Protein AF-A0AAN5D5L5-F1 (afdb_monomer_lite)

Sequence (186 aa):
SSDFFSTLIYGDFGEKKSGNFVIKEVDAKDLTWLINALVERKWNFTSAEQALSVFTISDRFCMNNVNKHILSYLKTANHNLPLNTLKRFASLAGRCRDKGEFMSWIFEICQSTSGLTAIAQSCGPSFTPHLSLFLQFLAKKQEEENAKNEEKMEKLKRESEAKDLRWSVEKNKLVGDKKILSDQYD

Organism: NCBI:txid1317129

Structure (mmCIF, N/CA/C/O backbone):
data_AF-A0AAN5D5L5-F1
#
_entry.id   AF-A0AAN5D5L5-F1
#
loop_
_atom_site.group_PDB
_atom_site.id
_atom_site.type_symbol
_atom_site.label_atom_id
_atom_site.label_alt_id
_atom_site.label_comp_id
_atom_site.label_asym_id
_atom_site.label_entity_id
_atom_site.label_seq_id
_atom_site.pdbx_PDB_ins_code
_atom_site.Cartn_x
_atom_site.Cartn_y
_atom_site.Cartn_z
_atom_site.occupancy
_atom_site.B_iso_or_equiv
_atom_site.auth_seq_id
_atom_site.auth_comp_id
_atom_site.auth_asym_id
_atom_site.auth_atom_id
_atom_site.pdbx_PDB_model_num
ATOM 1 N N . SER A 1 1 ? -18.870 4.316 13.536 1.00 82.88 1 SER A N 1
ATOM 2 C CA . SER A 1 1 ? -17.728 4.270 12.593 1.00 82.88 1 SER A CA 1
ATOM 3 C C . SER A 1 1 ? -16.812 3.061 12.772 1.00 82.88 1 SER A C 1
ATOM 5 O O . SER A 1 1 ? -15.895 2.910 11.975 1.00 82.88 1 SER A O 1
ATOM 7 N N . SER A 1 2 ? -17.024 2.226 13.796 1.00 91.38 2 SER A N 1
ATOM 8 C CA . SER A 1 2 ? -16.191 1.067 14.124 1.00 91.38 2 SER A CA 1
ATOM 9 C C . SER A 1 2 ? -17.064 0.028 14.819 1.00 91.38 2 SER A C 1
ATOM 11 O O . SER A 1 2 ? -17.637 0.336 15.865 1.00 91.38 2 SER A O 1
ATOM 13 N N . ASP A 1 3 ? -17.142 -1.180 14.266 1.00 90.00 3 ASP A N 1
ATOM 14 C CA . ASP A 1 3 ? -17.890 -2.278 14.891 1.00 90.00 3 ASP A CA 1
ATOM 15 C C . ASP A 1 3 ? -17.230 -2.721 16.206 1.00 90.00 3 ASP A C 1
ATOM 17 O O . ASP A 1 3 ? -17.915 -3.113 17.151 1.00 90.00 3 ASP A O 1
ATOM 21 N N . PHE A 1 4 ? -15.902 -2.576 16.299 1.00 91.56 4 PHE A N 1
ATOM 22 C CA . PHE A 1 4 ? -15.137 -2.815 17.521 1.00 91.56 4 PHE A CA 1
ATOM 23 C C . PHE A 1 4 ? -15.609 -1.904 18.660 1.00 91.56 4 PHE A C 1
ATOM 25 O O . PHE A 1 4 ? -16.004 -2.401 19.712 1.00 91.56 4 PHE A O 1
ATOM 32 N N . PHE A 1 5 ? -15.634 -0.582 18.451 1.00 91.25 5 PHE A N 1
ATOM 33 C CA . PHE A 1 5 ? -16.061 0.351 19.499 1.00 91.25 5 PHE A CA 1
ATOM 34 C C . PHE A 1 5 ? -17.555 0.238 19.809 1.00 91.25 5 PHE A C 1
ATOM 36 O O . PHE A 1 5 ? -17.937 0.351 20.970 1.00 91.25 5 PHE A O 1
ATOM 43 N N . SER A 1 6 ? -18.399 -0.043 18.810 1.00 91.75 6 SER A N 1
ATOM 44 C CA . SER A 1 6 ? -19.813 -0.345 19.054 1.00 91.75 6 SER A CA 1
ATOM 45 C C . SER A 1 6 ? -19.970 -1.556 19.974 1.00 91.75 6 SER A C 1
ATOM 47 O O . SER A 1 6 ? -20.713 -1.491 20.951 1.00 91.75 6 SER A O 1
ATOM 49 N N . THR A 1 7 ? -19.225 -2.630 19.712 1.00 92.00 7 THR A N 1
ATOM 50 C CA . THR A 1 7 ? -19.228 -3.821 20.568 1.00 92.00 7 THR A CA 1
ATOM 51 C C . THR A 1 7 ? -18.709 -3.483 21.961 1.00 92.00 7 THR A C 1
ATOM 53 O O . THR A 1 7 ? -19.382 -3.783 22.937 1.00 92.00 7 THR A O 1
ATOM 56 N N . LEU A 1 8 ? -17.574 -2.789 22.068 1.00 89.75 8 LEU A N 1
ATOM 57 C CA . LEU A 1 8 ? -16.955 -2.426 23.345 1.00 89.75 8 LEU A CA 1
ATOM 58 C C . LEU A 1 8 ? -17.872 -1.575 24.244 1.00 89.75 8 LEU A C 1
ATOM 60 O O . LEU A 1 8 ? -17.933 -1.802 25.449 1.00 89.75 8 LEU A O 1
ATOM 64 N N . ILE A 1 9 ? -18.589 -0.606 23.666 1.00 89.50 9 ILE A N 1
ATOM 65 C CA . ILE A 1 9 ? -19.444 0.333 24.410 1.00 89.50 9 ILE A CA 1
ATOM 66 C C . ILE A 1 9 ? -20.791 -0.300 24.776 1.00 89.50 9 ILE A C 1
ATOM 68 O O . ILE A 1 9 ? -21.283 -0.133 25.896 1.00 89.50 9 ILE A O 1
ATOM 72 N N . TYR A 1 10 ? -21.421 -0.997 23.828 1.00 90.06 10 TYR A N 1
ATOM 73 C CA . TYR A 1 10 ? -22.779 -1.510 24.016 1.00 90.06 10 TYR A CA 1
ATOM 74 C C . TYR A 1 10 ? -22.817 -2.937 24.562 1.00 90.06 10 TYR A C 1
ATOM 76 O O . TYR A 1 10 ? -23.807 -3.299 25.201 1.00 90.06 10 TYR A O 1
ATOM 84 N N . GLY A 1 11 ? -21.745 -3.706 24.380 1.00 89.38 11 GLY A N 1
ATOM 85 C CA . GLY A 1 11 ? -21.588 -5.053 24.916 1.00 89.38 11 GLY A CA 1
ATOM 86 C C . GLY A 1 11 ? -21.558 -5.097 26.443 1.00 89.38 11 GLY A C 1
ATOM 87 O O . GLY A 1 11 ? -21.501 -4.071 27.123 1.00 89.38 11 GLY A O 1
ATOM 88 N N . ASP A 1 12 ? -21.631 -6.306 26.989 1.00 89.38 12 ASP A N 1
ATOM 89 C CA . ASP A 1 12 ? -21.655 -6.544 28.434 1.00 89.38 12 ASP A CA 1
ATOM 90 C C . ASP A 1 12 ? -20.241 -6.812 28.971 1.00 89.38 12 ASP A C 1
ATOM 92 O O . ASP A 1 12 ? -19.884 -7.923 29.359 1.00 89.38 12 ASP A O 1
ATOM 96 N N . PHE A 1 13 ? -19.398 -5.780 28.906 1.00 87.50 13 PHE A N 1
ATOM 97 C CA . PHE A 1 13 ? -18.007 -5.829 29.359 1.00 87.50 13 PHE A CA 1
ATOM 98 C C . PHE A 1 13 ? -17.845 -5.174 30.735 1.00 87.50 13 PHE A C 1
ATOM 100 O O . PHE A 1 13 ? -18.544 -4.215 31.072 1.00 87.50 13 PHE A O 1
ATOM 107 N N . GLY A 1 14 ? -16.889 -5.656 31.536 1.00 84.12 14 GLY A N 1
ATOM 108 C CA . GLY A 1 14 ? -16.622 -5.111 32.873 1.00 84.12 14 GLY A CA 1
ATOM 109 C C . GLY A 1 14 ? -16.208 -3.636 32.842 1.00 84.12 14 GLY A C 1
ATOM 110 O O . GLY A 1 14 ? -16.601 -2.858 33.713 1.00 84.12 14 GLY A O 1
ATOM 111 N N . GLU A 1 15 ? -15.499 -3.235 31.788 1.00 83.12 15 GLU A N 1
ATOM 112 C CA . GLU A 1 15 ? -15.047 -1.872 31.497 1.00 83.12 15 GLU A CA 1
ATOM 113 C C . GLU A 1 15 ? -16.212 -0.889 31.328 1.00 83.12 15 GLU A C 1
ATOM 115 O O . GLU A 1 15 ? -16.087 0.292 31.649 1.00 83.12 15 GLU A O 1
ATOM 120 N N . LYS A 1 16 ? -17.391 -1.369 30.917 1.00 84.00 16 LYS A N 1
ATOM 121 C CA . LYS A 1 16 ? -18.590 -0.531 30.805 1.00 84.00 16 LYS A CA 1
ATOM 122 C C . LYS A 1 16 ? -18.985 0.091 32.144 1.00 84.00 16 LYS A C 1
ATOM 124 O O . LYS A 1 16 ? -19.498 1.205 32.168 1.00 84.00 16 LYS A O 1
ATOM 129 N N . LYS A 1 17 ? -18.721 -0.601 33.260 1.00 83.31 17 LYS A N 1
ATOM 130 C CA . LYS A 1 17 ? -19.053 -0.118 34.610 1.00 83.31 17 LYS A CA 1
ATOM 131 C C . LYS A 1 17 ? -18.181 1.058 35.045 1.00 83.31 17 LYS A C 1
ATOM 133 O O . LYS A 1 17 ? -18.643 1.884 35.823 1.00 83.31 17 LYS A O 1
ATOM 138 N N . SER A 1 18 ? -16.937 1.133 34.567 1.00 86.44 18 SER A N 1
ATOM 139 C CA . SER A 1 18 ? -16.028 2.237 34.895 1.00 86.44 18 SER A CA 1
ATOM 140 C C . SER A 1 18 ? -16.212 3.445 33.973 1.00 86.44 18 SER A C 1
ATOM 142 O O . SER A 1 18 ? -15.770 4.538 34.321 1.00 86.44 18 SER A O 1
ATOM 144 N N . GLY A 1 19 ? -16.805 3.247 32.788 1.00 85.44 19 GLY A N 1
ATOM 145 C CA . GLY A 1 19 ? -16.914 4.265 31.739 1.00 85.44 19 GLY A CA 1
ATOM 146 C C . GLY A 1 19 ? -15.574 4.650 31.098 1.00 85.44 19 GLY A C 1
ATOM 147 O O . GLY A 1 19 ? -15.546 5.509 30.220 1.00 85.44 19 GLY A O 1
ATOM 148 N N . ASN A 1 20 ? -14.471 4.019 31.512 1.00 87.50 20 ASN A N 1
ATOM 149 C CA . ASN A 1 20 ? -13.118 4.327 31.068 1.00 87.50 20 ASN A CA 1
ATOM 150 C C . ASN A 1 20 ? -12.529 3.131 30.318 1.00 87.50 20 ASN A C 1
ATOM 152 O O . ASN A 1 20 ? -12.363 2.051 30.885 1.00 87.50 20 ASN A O 1
ATOM 156 N N . PHE A 1 21 ? -12.153 3.352 29.059 1.00 87.88 21 PHE A N 1
ATOM 157 C CA . PHE A 1 21 ? -11.542 2.339 28.202 1.00 87.88 21 PHE A CA 1
ATOM 158 C C . PHE A 1 21 ? -10.074 2.681 27.952 1.00 87.88 21 PHE A C 1
ATOM 160 O O . PHE A 1 21 ? -9.756 3.750 27.434 1.00 87.88 21 PHE A O 1
ATOM 167 N N . VAL A 1 22 ? -9.173 1.764 28.306 1.00 90.25 22 VAL A N 1
ATOM 168 C CA . VAL A 1 22 ? -7.731 1.935 28.091 1.00 90.25 22 VAL A CA 1
ATOM 169 C C . VAL A 1 22 ? -7.323 1.217 26.813 1.00 90.25 22 VAL A C 1
ATOM 171 O O . VAL A 1 22 ? -7.357 -0.010 26.740 1.00 90.25 22 VAL A O 1
ATOM 174 N N . ILE A 1 23 ? -6.891 1.983 25.814 1.00 90.62 23 ILE A N 1
ATOM 175 C CA . ILE A 1 23 ? -6.338 1.451 24.568 1.00 90.62 23 ILE A CA 1
ATOM 176 C C . ILE A 1 23 ? -4.818 1.355 24.720 1.00 90.62 23 ILE A C 1
ATOM 178 O O . ILE A 1 23 ? -4.152 2.355 24.978 1.00 90.62 23 ILE A O 1
ATOM 182 N N . LYS A 1 24 ? -4.270 0.146 24.572 1.00 90.44 24 LYS A N 1
ATOM 183 C CA . LYS A 1 24 ? -2.826 -0.128 24.652 1.00 90.44 24 LYS A CA 1
ATOM 184 C C . LYS A 1 24 ? -2.245 -0.417 23.268 1.00 90.44 24 LYS A C 1
ATOM 186 O O . LYS A 1 24 ? -2.981 -0.756 22.344 1.00 90.44 24 LYS A O 1
ATOM 191 N N . GLU A 1 25 ? -0.916 -0.334 23.160 1.00 89.69 25 GLU A N 1
ATOM 192 C CA . GLU A 1 25 ? -0.146 -0.717 21.961 1.00 89.69 25 GLU A CA 1
ATOM 193 C C . GLU A 1 25 ? -0.553 0.062 20.700 1.00 89.69 25 GLU A C 1
ATOM 195 O O . GLU A 1 25 ? -0.607 -0.479 19.595 1.00 89.69 25 GLU A O 1
ATOM 200 N N . VAL A 1 26 ? -0.890 1.335 20.876 1.00 90.69 26 VAL A N 1
ATOM 201 C CA . VAL A 1 26 ? -1.131 2.276 19.787 1.00 90.69 26 VAL A CA 1
ATOM 202 C C . VAL A 1 26 ? -0.380 3.554 20.119 1.00 90.69 26 VAL A C 1
ATOM 204 O O . VAL A 1 26 ? -0.358 3.973 21.278 1.00 90.69 26 VAL A O 1
ATOM 207 N N . ASP A 1 27 ? 0.241 4.164 19.114 1.00 92.19 27 ASP A N 1
ATOM 208 C CA . ASP A 1 27 ? 0.848 5.474 19.283 1.00 92.19 27 ASP A CA 1
ATOM 209 C C . ASP A 1 27 ? -0.234 6.521 19.602 1.00 92.19 27 ASP A C 1
ATOM 211 O O . ASP A 1 27 ? -1.228 6.668 18.884 1.00 92.19 27 ASP A O 1
ATOM 215 N N . ALA A 1 28 ? -0.056 7.238 20.713 1.00 93.44 28 ALA A N 1
ATOM 216 C CA . ALA A 1 28 ? -1.060 8.175 21.206 1.00 93.44 28 ALA A CA 1
ATOM 217 C C . ALA A 1 28 ? -1.293 9.342 20.236 1.00 93.44 28 ALA A C 1
ATOM 219 O O . ALA A 1 28 ? -2.421 9.831 20.122 1.00 93.44 28 ALA A O 1
ATOM 220 N N . LYS A 1 29 ? -0.251 9.781 19.519 1.00 95.25 29 LYS A N 1
ATOM 221 C CA . LYS A 1 29 ? -0.343 10.885 18.561 1.00 95.25 29 LYS A CA 1
ATOM 222 C C . LYS A 1 29 ? -1.149 10.457 17.337 1.00 95.25 29 LYS A C 1
ATOM 224 O O . LYS A 1 29 ? -2.052 11.193 16.939 1.00 95.25 29 LYS A O 1
ATOM 229 N N . ASP A 1 30 ? -0.888 9.275 16.788 1.00 94.50 30 ASP A N 1
A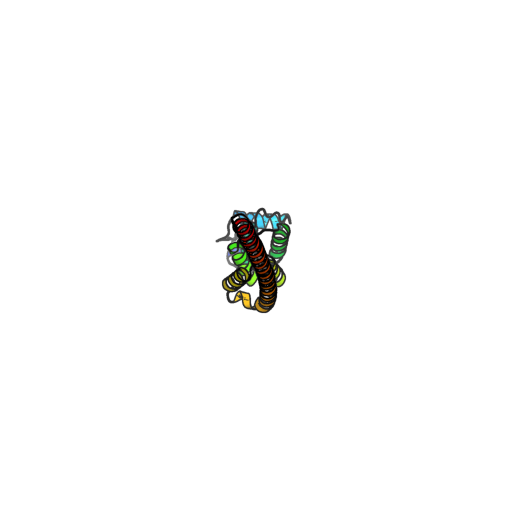TOM 230 C CA . ASP A 1 30 ? -1.623 8.777 15.619 1.00 94.50 30 ASP A CA 1
ATOM 231 C C . ASP A 1 30 ? -3.081 8.426 15.946 1.00 94.50 30 ASP A C 1
ATOM 233 O O . ASP A 1 30 ? -3.980 8.720 15.153 1.00 94.50 30 ASP A O 1
ATOM 237 N N . LEU A 1 31 ? -3.348 7.885 17.141 1.00 94.75 31 LEU A N 1
ATOM 238 C CA . LEU A 1 31 ? -4.719 7.666 17.608 1.00 94.75 31 LEU A CA 1
ATOM 239 C C . LEU A 1 31 ? -5.474 8.987 17.796 1.00 94.75 31 LEU A C 1
ATOM 241 O O . LEU A 1 31 ? -6.608 9.113 17.336 1.00 94.75 31 LEU A O 1
ATOM 245 N N . THR A 1 32 ? -4.844 9.980 18.432 1.00 95.56 32 THR A N 1
ATOM 246 C CA . THR A 1 32 ? -5.437 11.315 18.612 1.00 95.56 32 THR A CA 1
ATOM 247 C C . THR A 1 32 ? -5.732 11.961 17.262 1.00 95.56 32 THR A C 1
ATOM 249 O O . THR A 1 32 ? -6.821 12.496 17.055 1.00 95.56 32 THR A O 1
ATOM 252 N N . TRP A 1 33 ? -4.798 11.860 16.311 1.00 96.75 33 TRP A N 1
ATOM 253 C CA . TRP A 1 33 ? -5.006 12.349 14.952 1.00 96.75 33 TRP A CA 1
ATOM 254 C C . TRP A 1 33 ? -6.202 11.662 14.282 1.00 96.75 33 TRP A C 1
ATOM 256 O O . TRP A 1 33 ? -7.052 12.351 13.723 1.00 96.75 33 TRP A O 1
ATOM 266 N N . LEU A 1 34 ? -6.312 10.331 14.380 1.00 96.12 34 LEU A N 1
ATOM 267 C CA . LEU A 1 34 ? -7.430 9.584 13.797 1.00 96.12 34 LEU A CA 1
ATOM 268 C 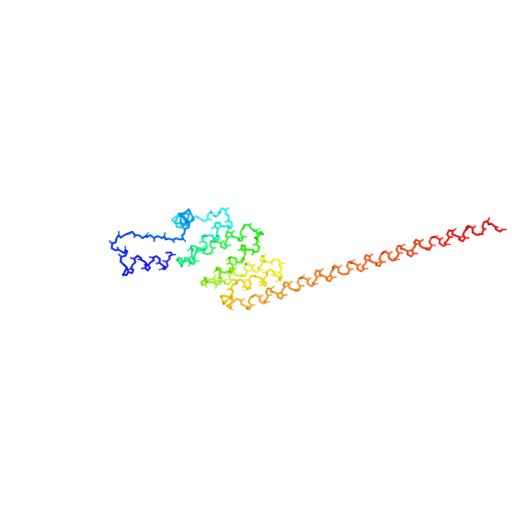C . LEU A 1 34 ? -8.771 10.009 14.407 1.00 96.12 34 LEU A C 1
ATOM 270 O O . LEU A 1 34 ? -9.741 10.207 13.677 1.00 96.12 34 LEU A O 1
ATOM 274 N N . ILE A 1 35 ? -8.833 10.179 15.730 1.00 94.75 35 ILE A N 1
ATOM 275 C CA . ILE A 1 35 ? -10.043 10.644 16.422 1.00 94.75 35 ILE A CA 1
ATOM 276 C C . ILE A 1 35 ? -10.439 12.038 15.925 1.00 94.75 35 ILE A C 1
ATOM 278 O O . ILE A 1 35 ? -11.590 12.238 15.535 1.00 94.75 35 ILE A O 1
ATOM 282 N N . ASN A 1 36 ? -9.492 12.976 15.858 1.00 96.06 36 ASN A N 1
ATOM 283 C CA . ASN A 1 36 ? -9.759 14.327 15.361 1.00 96.06 36 ASN A CA 1
ATOM 284 C C . ASN A 1 36 ? -10.218 14.306 13.896 1.00 96.06 36 ASN A C 1
ATOM 286 O O . ASN A 1 36 ? -11.212 14.944 13.556 1.00 96.06 36 ASN A O 1
ATOM 290 N N . ALA A 1 37 ? -9.575 13.502 13.044 1.00 95.94 37 ALA A N 1
ATOM 291 C CA . ALA A 1 37 ? -9.960 13.342 11.642 1.00 95.94 37 ALA A CA 1
ATOM 292 C C . ALA A 1 37 ? -11.398 12.815 11.485 1.00 95.94 37 ALA A C 1
ATOM 294 O O . ALA A 1 37 ? -12.130 13.269 10.603 1.00 95.94 37 ALA A O 1
ATOM 295 N N . LEU A 1 38 ? -11.833 11.899 12.357 1.00 94.50 38 LEU A N 1
ATOM 296 C CA . LEU A 1 38 ? -13.202 11.372 12.368 1.00 94.50 38 LEU A CA 1
ATOM 297 C C . LEU A 1 38 ? -14.233 12.416 12.806 1.00 94.50 38 LEU A C 1
ATOM 299 O O . LEU A 1 38 ? -15.314 12.480 12.216 1.00 94.50 38 LEU A O 1
ATOM 303 N N . VAL A 1 39 ? -13.910 13.213 13.828 1.00 94.31 39 VAL A N 1
ATOM 304 C CA . VAL A 1 39 ? -14.793 14.266 14.355 1.00 94.31 39 VAL A CA 1
ATOM 305 C C . VAL A 1 39 ? -14.926 15.406 13.348 1.00 94.31 39 VAL A C 1
ATOM 307 O O . VAL A 1 39 ? -16.037 15.801 12.997 1.00 94.31 39 VAL A O 1
ATOM 310 N N . GLU A 1 40 ? -13.800 15.898 12.838 1.00 95.69 40 GLU A N 1
ATOM 311 C CA . GLU A 1 40 ? -13.750 17.036 11.916 1.00 95.69 40 GLU A CA 1
ATOM 312 C C . GLU A 1 40 ? -14.093 16.661 10.471 1.00 95.69 40 GLU A C 1
ATOM 314 O O . GLU A 1 40 ? -14.355 17.542 9.651 1.00 95.69 40 GLU A O 1
ATOM 319 N N . ARG A 1 41 ? -14.076 15.361 10.146 1.00 92.56 41 ARG A N 1
ATOM 320 C CA . ARG A 1 41 ? -14.206 14.817 8.784 1.00 92.56 41 ARG A CA 1
ATOM 321 C C . ARG A 1 41 ? -13.142 15.362 7.822 1.00 92.56 41 ARG A C 1
ATOM 323 O O . ARG A 1 41 ? -13.419 15.590 6.644 1.00 92.56 41 ARG A O 1
ATOM 330 N N . LYS A 1 42 ? -11.919 15.560 8.322 1.00 94.19 42 LYS A N 1
ATOM 331 C CA . LYS A 1 42 ? -10.768 16.078 7.564 1.00 94.19 42 LYS A CA 1
ATOM 332 C C . LYS A 1 42 ? -9.617 15.075 7.585 1.00 94.19 42 LYS A C 1
ATOM 334 O O . LYS A 1 42 ? -9.077 14.766 8.640 1.00 94.19 42 LYS A O 1
ATOM 339 N N . TRP A 1 43 ? -9.214 14.606 6.406 1.00 94.56 43 TRP A N 1
ATOM 340 C CA . TRP A 1 43 ? -8.215 13.544 6.227 1.00 94.56 43 TRP A CA 1
ATOM 341 C C . TRP A 1 43 ? -6.888 14.095 5.696 1.00 94.56 43 TRP A C 1
ATOM 343 O O . TRP A 1 43 ? -6.446 13.758 4.601 1.00 94.56 43 TRP A O 1
ATOM 353 N N . ASN A 1 44 ? -6.261 14.975 6.475 1.00 93.69 44 ASN A N 1
ATOM 354 C CA . ASN A 1 44 ? -5.024 15.657 6.087 1.00 93.69 44 ASN A CA 1
ATOM 355 C C . ASN A 1 44 ? -3.799 14.853 6.535 1.00 93.69 44 ASN A C 1
ATOM 357 O O . ASN A 1 44 ? -3.172 15.169 7.549 1.00 93.69 44 ASN A O 1
ATOM 361 N N . PHE A 1 45 ? -3.494 13.774 5.815 1.00 94.19 45 PHE A N 1
ATOM 362 C CA . PHE A 1 45 ? -2.287 12.992 6.072 1.00 94.19 45 PHE A CA 1
ATOM 363 C C . PHE A 1 45 ? -1.037 13.800 5.712 1.00 94.19 45 PHE A C 1
ATOM 365 O O . PHE A 1 45 ? -0.976 14.469 4.682 1.00 94.19 45 PHE A O 1
ATOM 372 N N . THR A 1 46 ? -0.022 13.710 6.565 1.00 92.56 46 THR A N 1
ATOM 373 C CA . THR A 1 46 ? 1.249 14.434 6.413 1.00 92.56 46 THR A CA 1
ATOM 374 C C . THR A 1 46 ? 2.350 13.579 5.794 1.00 92.56 46 THR A C 1
ATOM 376 O O . THR A 1 46 ? 3.318 14.115 5.263 1.00 92.56 46 THR A O 1
ATOM 379 N N . SER A 1 47 ? 2.224 12.251 5.862 1.00 92.88 47 SER A N 1
ATOM 380 C CA . SER A 1 47 ? 3.205 11.310 5.317 1.00 92.88 47 SER A CA 1
ATOM 381 C C . SER A 1 47 ? 2.612 9.920 5.080 1.00 92.88 47 SER A C 1
ATOM 383 O O . SER A 1 47 ? 1.602 9.539 5.680 1.00 92.88 47 SER A O 1
ATOM 385 N N . ALA A 1 48 ? 3.299 9.121 4.259 1.00 92.69 48 ALA A N 1
ATOM 386 C CA . ALA A 1 48 ? 2.974 7.712 4.055 1.00 92.69 48 ALA A CA 1
ATOM 387 C C . ALA A 1 48 ? 3.126 6.866 5.334 1.00 92.69 48 ALA A C 1
ATOM 389 O O . ALA A 1 48 ? 2.342 5.944 5.538 1.00 92.69 48 ALA A O 1
ATOM 390 N N . GLU A 1 49 ? 4.079 7.185 6.220 1.00 92.75 49 GLU A N 1
ATOM 391 C CA . GLU A 1 49 ? 4.229 6.476 7.502 1.00 92.75 49 GLU A CA 1
ATOM 392 C C . GLU A 1 49 ? 3.067 6.777 8.453 1.00 92.75 49 GLU A C 1
ATOM 394 O O . GLU A 1 49 ? 2.544 5.859 9.082 1.00 92.75 49 GLU A O 1
ATOM 399 N N . GLN A 1 50 ? 2.588 8.027 8.492 1.00 94.25 50 GLN A N 1
ATOM 400 C CA . GLN A 1 50 ? 1.365 8.350 9.229 1.00 94.25 50 GLN A CA 1
ATOM 401 C C . GLN A 1 50 ? 0.168 7.583 8.652 1.00 94.25 50 GLN A C 1
ATOM 403 O O . GLN A 1 50 ? -0.597 6.978 9.399 1.00 94.25 50 GLN A O 1
ATOM 408 N N . ALA A 1 51 ? 0.022 7.560 7.323 1.00 94.69 51 ALA A N 1
ATOM 409 C CA . ALA A 1 51 ? -1.044 6.811 6.663 1.00 94.69 51 ALA A CA 1
ATOM 410 C C . ALA A 1 51 ? -0.982 5.309 6.993 1.00 94.69 51 ALA A C 1
ATOM 412 O O . ALA A 1 51 ? -2.014 4.693 7.249 1.00 94.69 51 ALA A O 1
ATOM 413 N N . LEU A 1 52 ? 0.220 4.733 7.053 1.00 94.38 52 LEU A N 1
ATOM 414 C CA . LEU A 1 52 ? 0.444 3.334 7.409 1.00 94.38 52 LEU A CA 1
ATOM 415 C C . LEU A 1 52 ? 0.132 3.034 8.883 1.00 94.38 52 LEU A C 1
ATOM 417 O O . LEU A 1 52 ? -0.470 2.001 9.194 1.00 94.38 52 LEU A O 1
ATOM 421 N N . SER A 1 53 ? 0.514 3.934 9.789 1.00 94.94 53 SER A N 1
ATOM 422 C CA . SER A 1 53 ? 0.177 3.830 11.210 1.00 94.94 53 SER A CA 1
ATOM 423 C C . SER A 1 53 ? -1.337 3.877 11.414 1.00 94.94 53 SER A C 1
ATOM 425 O O . SER A 1 53 ? -1.923 2.959 11.989 1.00 94.94 53 SER A O 1
ATOM 427 N N . VAL A 1 54 ? -2.005 4.864 10.811 1.00 95.25 54 VAL A N 1
ATOM 428 C CA . VAL A 1 54 ? -3.468 4.984 10.839 1.00 95.25 54 VAL A CA 1
ATOM 429 C C . VAL A 1 54 ? -4.145 3.769 10.209 1.00 95.25 54 VAL A C 1
ATOM 431 O O . VAL A 1 54 ? -5.160 3.322 10.731 1.00 95.25 54 VAL A O 1
ATOM 434 N N . PHE A 1 55 ? -3.584 3.190 9.143 1.00 94.31 55 PHE A N 1
ATOM 435 C CA . PHE A 1 55 ? -4.116 1.963 8.548 1.00 94.31 55 PHE A CA 1
ATOM 436 C C . PHE A 1 55 ? -4.015 0.766 9.503 1.00 94.31 55 PHE A C 1
ATOM 438 O O . PHE A 1 55 ? -4.926 -0.051 9.610 1.00 94.31 55 PHE A O 1
ATOM 445 N N . THR A 1 56 ? -2.919 0.674 10.254 1.00 93.50 56 THR A N 1
ATOM 446 C CA . THR A 1 56 ? -2.753 -0.367 11.277 1.00 93.50 56 THR A CA 1
ATOM 447 C C . THR A 1 56 ? -3.807 -0.214 12.379 1.00 93.50 56 THR A C 1
ATOM 449 O O . THR A 1 56 ? -4.418 -1.196 12.806 1.00 93.50 56 THR A O 1
ATOM 452 N N . ILE A 1 57 ? -4.061 1.026 12.804 1.00 94.25 57 ILE A N 1
ATOM 453 C CA . ILE A 1 57 ? -5.079 1.359 13.806 1.00 94.25 57 ILE A CA 1
ATOM 454 C C . ILE A 1 57 ? -6.490 1.069 13.272 1.00 94.25 57 ILE A C 1
ATOM 456 O O . ILE A 1 57 ? -7.306 0.470 13.976 1.00 94.25 57 ILE A O 1
ATOM 460 N N . SER A 1 58 ? -6.786 1.462 12.030 1.00 92.50 58 SER A N 1
ATOM 461 C CA . SER A 1 58 ? -8.102 1.262 11.422 1.00 92.50 58 SER A CA 1
ATOM 462 C C . SER A 1 58 ? -8.413 -0.217 11.223 1.00 92.50 58 SER A C 1
ATOM 464 O O . SER A 1 58 ? -9.535 -0.632 11.504 1.00 92.50 58 SER A O 1
ATOM 466 N N . ASP A 1 59 ? -7.436 -1.021 10.804 1.00 90.50 59 ASP A N 1
ATOM 467 C CA . ASP A 1 59 ? -7.571 -2.475 10.705 1.00 90.50 59 ASP A CA 1
ATOM 468 C C . ASP A 1 59 ? -7.875 -3.093 12.079 1.00 90.50 59 ASP A C 1
ATOM 470 O O . ASP A 1 59 ? -8.877 -3.797 12.231 1.00 90.50 59 ASP A O 1
ATOM 474 N N . ARG A 1 60 ? -7.091 -2.733 13.109 1.00 90.62 60 ARG A N 1
ATOM 475 C CA . ARG A 1 60 ? -7.278 -3.221 14.488 1.00 90.62 60 ARG A CA 1
ATOM 476 C C . ARG A 1 60 ? -8.672 -2.923 15.035 1.00 90.62 60 ARG A C 1
ATOM 478 O O . ARG A 1 60 ? -9.254 -3.768 15.709 1.00 90.62 60 ARG A O 1
ATOM 485 N N . PHE A 1 61 ? -9.203 -1.734 14.757 1.00 91.94 61 PHE A N 1
ATOM 486 C CA . PHE A 1 61 ? -10.516 -1.301 15.243 1.00 91.94 61 PHE A CA 1
ATOM 487 C C . PHE A 1 61 ? -11.639 -1.473 14.211 1.00 91.94 61 PHE A C 1
ATOM 489 O O . PHE A 1 61 ? -12.701 -0.862 14.348 1.00 91.94 61 PHE A O 1
ATOM 496 N N . CYS A 1 62 ? -11.437 -2.295 13.176 1.00 90.25 62 CYS A N 1
ATOM 497 C CA . CYS A 1 62 ? -12.443 -2.610 12.155 1.00 90.25 62 CYS A CA 1
ATOM 498 C C . CYS A 1 62 ? -13.087 -1.363 11.510 1.00 90.25 62 CYS A C 1
ATOM 500 O O . CYS A 1 62 ? -14.299 -1.291 11.299 1.00 90.25 62 CYS A O 1
ATOM 502 N N . MET A 1 63 ? -12.277 -0.352 11.203 1.00 91.12 63 MET A N 1
ATOM 503 C CA . MET A 1 63 ? -12.699 0.940 10.661 1.00 91.12 63 MET A CA 1
ATOM 504 C C . MET A 1 63 ? -12.537 0.992 9.140 1.00 91.12 63 MET A C 1
ATOM 506 O O . MET A 1 63 ? -11.822 1.838 8.605 1.00 91.12 63 MET A O 1
ATOM 510 N N . ASN A 1 64 ? -13.224 0.099 8.425 1.00 86.31 64 ASN A N 1
ATOM 511 C CA . ASN A 1 64 ? -13.043 -0.092 6.976 1.00 86.31 64 ASN A CA 1
ATOM 512 C C . ASN A 1 64 ? -13.204 1.199 6.147 1.00 86.31 64 ASN A C 1
ATOM 514 O O . ASN A 1 64 ? -12.531 1.371 5.135 1.00 86.31 64 ASN A O 1
ATOM 518 N N . ASN A 1 65 ? -14.045 2.140 6.588 1.00 88.00 65 ASN A N 1
ATOM 519 C CA . ASN A 1 65 ? -14.257 3.413 5.887 1.00 88.00 65 ASN A CA 1
ATOM 520 C C . ASN A 1 65 ? -13.010 4.314 5.870 1.00 88.00 65 ASN A C 1
ATOM 522 O O . ASN A 1 65 ? -12.841 5.102 4.944 1.00 88.00 65 ASN A O 1
ATOM 526 N N . VAL A 1 66 ? -12.117 4.179 6.855 1.00 92.06 66 VAL A N 1
ATOM 527 C CA . VAL A 1 66 ? -10.861 4.945 6.928 1.00 92.06 66 VAL A CA 1
ATOM 528 C C . VAL A 1 66 ? -9.913 4.543 5.797 1.00 92.06 66 VAL A C 1
ATOM 530 O O . VAL A 1 66 ? -9.211 5.386 5.240 1.00 92.06 66 VAL A O 1
ATOM 533 N N . ASN A 1 67 ? -9.954 3.273 5.388 1.00 89.56 67 ASN A N 1
ATOM 534 C CA . ASN A 1 67 ? -9.067 2.721 4.363 1.00 89.56 67 ASN A CA 1
ATOM 535 C C . ASN A 1 67 ? -9.260 3.410 3.002 1.00 89.56 67 ASN A C 1
ATOM 537 O O . ASN A 1 67 ? -8.292 3.585 2.265 1.00 89.56 67 ASN A O 1
ATOM 541 N N . LYS A 1 68 ? -10.480 3.878 2.698 1.00 90.12 68 LYS A N 1
ATOM 542 C CA . LYS A 1 68 ? -10.779 4.645 1.475 1.00 90.12 68 LYS A CA 1
ATOM 543 C C . LYS A 1 68 ? -10.065 5.997 1.462 1.00 90.12 68 LYS A C 1
ATOM 545 O O . LYS A 1 68 ? -9.528 6.404 0.436 1.00 90.12 68 LYS A O 1
ATOM 550 N N . HIS A 1 69 ? -10.003 6.671 2.610 1.00 93.44 69 HIS A N 1
ATOM 551 C CA . HIS A 1 69 ? -9.297 7.946 2.744 1.00 93.44 69 HIS A CA 1
ATOM 552 C C . HIS A 1 69 ? -7.780 7.771 2.672 1.00 93.44 69 HIS A C 1
ATOM 554 O O . HIS A 1 69 ? -7.108 8.566 2.018 1.00 93.44 69 HIS A O 1
ATOM 560 N N . ILE A 1 70 ? -7.258 6.697 3.272 1.00 93.62 70 ILE A N 1
ATOM 561 C CA . ILE A 1 70 ? -5.845 6.321 3.155 1.00 93.62 70 ILE A CA 1
ATOM 562 C C . ILE A 1 70 ? -5.487 6.071 1.686 1.00 93.62 70 ILE A C 1
ATOM 564 O O . ILE A 1 70 ? -4.539 6.665 1.180 1.00 93.62 70 ILE A O 1
ATOM 568 N N . LEU A 1 71 ? -6.268 5.247 0.979 1.00 92.00 71 LEU A N 1
ATOM 569 C CA . LEU A 1 71 ? -6.016 4.942 -0.429 1.00 92.00 71 LEU A CA 1
ATOM 570 C C . LEU A 1 71 ? -6.075 6.199 -1.304 1.00 92.00 71 LEU A C 1
ATOM 572 O O . LEU A 1 71 ? -5.199 6.407 -2.141 1.00 92.00 71 LEU A O 1
ATOM 576 N N . SER A 1 72 ? -7.074 7.060 -1.084 1.00 92.75 72 SER A N 1
ATOM 577 C CA . SER A 1 72 ? -7.198 8.333 -1.798 1.00 92.75 72 SER A CA 1
ATOM 578 C C . SER A 1 72 ? -5.961 9.209 -1.604 1.00 92.75 72 SER A C 1
ATOM 580 O O . SER A 1 72 ? -5.419 9.718 -2.583 1.00 92.75 72 SER A O 1
ATOM 582 N N . TYR A 1 73 ? -5.488 9.357 -0.365 1.00 93.81 73 TYR A N 1
ATOM 583 C CA . TYR A 1 73 ? -4.272 10.112 -0.069 1.00 93.81 73 TYR A CA 1
ATOM 584 C C . TYR A 1 73 ? -3.056 9.531 -0.804 1.00 93.81 73 TYR A C 1
ATOM 586 O O . TYR A 1 73 ? -2.352 10.254 -1.514 1.00 93.81 73 TYR A O 1
ATOM 594 N N . LEU A 1 74 ? -2.853 8.216 -0.705 1.00 92.06 74 LEU A N 1
ATOM 595 C CA . LEU A 1 74 ? -1.711 7.538 -1.315 1.00 92.06 74 LEU A CA 1
ATOM 596 C C . LEU A 1 74 ? -1.711 7.646 -2.849 1.00 92.06 74 LEU A C 1
ATOM 598 O O . LEU A 1 74 ? -0.648 7.830 -3.443 1.00 92.06 74 LEU A O 1
ATOM 602 N N . LYS A 1 75 ? -2.890 7.604 -3.486 1.00 91.25 75 LYS A N 1
ATOM 603 C CA . LYS A 1 75 ? -3.048 7.840 -4.931 1.00 91.25 75 LYS A CA 1
ATOM 604 C C . LYS A 1 75 ? -2.693 9.278 -5.321 1.00 91.25 75 LYS A C 1
ATOM 606 O O . LYS A 1 75 ? -1.999 9.479 -6.313 1.00 91.25 75 LYS A O 1
ATOM 611 N N . THR A 1 76 ? -3.130 10.276 -4.546 1.00 88.94 76 THR A N 1
ATOM 612 C CA . THR A 1 76 ? -2.855 11.694 -4.862 1.00 88.94 76 THR A CA 1
ATOM 613 C C . THR A 1 76 ? -1.392 12.079 -4.704 1.00 88.94 76 THR A C 1
ATOM 615 O O . THR A 1 76 ? -0.904 12.957 -5.408 1.00 88.94 76 THR A O 1
ATOM 618 N N . ALA A 1 77 ? -0.678 11.422 -3.795 1.00 75.69 77 ALA A N 1
ATOM 619 C CA . ALA A 1 77 ? 0.655 11.849 -3.415 1.00 75.69 77 ALA A CA 1
ATOM 620 C C . ALA A 1 77 ? 1.781 11.288 -4.316 1.00 75.69 77 ALA A C 1
ATOM 622 O O . ALA A 1 77 ? 2.951 11.576 -4.071 1.00 75.69 77 ALA A O 1
ATOM 623 N N . ASN A 1 78 ? 1.429 10.520 -5.365 1.00 65.75 78 ASN A N 1
ATOM 624 C CA . ASN A 1 78 ? 2.322 9.929 -6.379 1.00 65.75 78 ASN A CA 1
ATOM 625 C C . ASN A 1 78 ? 3.651 9.405 -5.803 1.00 65.75 78 ASN A C 1
ATOM 627 O O . ASN A 1 78 ? 4.743 9.684 -6.304 1.00 65.75 78 ASN A O 1
ATOM 631 N N . HIS A 1 79 ? 3.567 8.711 -4.672 1.00 65.94 79 HIS A N 1
ATOM 632 C CA . HIS A 1 79 ? 4.751 8.321 -3.933 1.00 65.94 79 HIS A CA 1
ATOM 633 C C . HIS A 1 79 ? 5.434 7.123 -4.600 1.00 65.94 79 HIS A C 1
ATOM 635 O O . HIS A 1 79 ? 4.869 6.031 -4.653 1.00 65.94 79 HIS A O 1
ATOM 641 N N . ASN A 1 80 ? 6.699 7.293 -4.996 1.00 82.38 80 ASN A N 1
ATOM 642 C CA . ASN A 1 80 ? 7.627 6.166 -5.090 1.00 82.38 80 ASN A CA 1
ATOM 643 C C . ASN A 1 80 ? 7.892 5.658 -3.670 1.00 82.38 80 ASN A C 1
ATOM 645 O O . ASN A 1 80 ? 8.825 6.092 -2.992 1.00 82.38 80 ASN A O 1
ATOM 649 N N . LEU A 1 81 ? 7.013 4.782 -3.190 1.00 89.88 81 LEU A N 1
ATOM 650 C CA . LEU A 1 81 ? 7.146 4.194 -1.867 1.00 89.88 81 LEU A CA 1
ATOM 651 C C . LEU A 1 81 ? 8.264 3.147 -1.869 1.00 89.88 81 LEU A C 1
ATOM 653 O O . LEU A 1 81 ? 8.332 2.323 -2.786 1.00 89.88 81 LEU A O 1
ATOM 657 N N . PRO A 1 82 ? 9.113 3.114 -0.826 1.00 92.19 82 PRO A N 1
ATOM 658 C CA . PRO A 1 82 ? 10.063 2.028 -0.648 1.00 92.19 82 PRO A CA 1
ATOM 659 C C . PRO A 1 82 ? 9.347 0.675 -0.630 1.00 92.19 82 PRO A C 1
ATOM 661 O O . PRO A 1 82 ? 8.268 0.536 -0.047 1.00 92.19 82 PRO A O 1
ATOM 664 N N . LEU A 1 83 ? 9.984 -0.356 -1.192 1.00 92.50 83 LEU A N 1
ATOM 665 C CA . LEU A 1 83 ? 9.418 -1.709 -1.240 1.00 92.50 83 LEU A CA 1
ATOM 666 C C . LEU A 1 83 ? 8.999 -2.220 0.150 1.00 92.50 83 LEU A C 1
ATOM 668 O O . LEU A 1 83 ? 7.981 -2.891 0.281 1.00 92.50 83 LEU A O 1
ATOM 672 N N . ASN A 1 84 ? 9.741 -1.873 1.204 1.00 93.44 84 ASN A N 1
ATOM 673 C CA . ASN A 1 84 ? 9.390 -2.250 2.576 1.00 93.44 84 ASN A CA 1
ATOM 674 C C . ASN A 1 84 ? 8.074 -1.611 3.046 1.00 93.44 84 ASN A C 1
ATOM 676 O O . ASN A 1 84 ? 7.277 -2.270 3.710 1.00 93.44 84 ASN A O 1
ATOM 680 N N . THR A 1 85 ? 7.815 -0.361 2.666 1.00 93.19 85 THR A N 1
ATOM 681 C CA . THR A 1 85 ? 6.552 0.326 2.956 1.00 93.19 85 THR A CA 1
ATOM 682 C C . THR A 1 85 ? 5.405 -0.325 2.180 1.00 93.19 85 THR A C 1
ATOM 684 O O . THR A 1 85 ? 4.366 -0.622 2.768 1.00 93.19 85 THR A O 1
ATOM 687 N N . LEU A 1 86 ? 5.614 -0.664 0.900 1.00 93.44 86 LEU A N 1
ATOM 688 C CA . LEU A 1 86 ? 4.630 -1.397 0.087 1.00 93.44 86 LEU A CA 1
ATOM 689 C C . LEU A 1 86 ? 4.283 -2.768 0.672 1.00 93.44 86 LEU A C 1
ATOM 691 O O . LEU A 1 86 ? 3.108 -3.115 0.752 1.00 93.44 86 LEU A O 1
ATOM 695 N N . LYS A 1 87 ? 5.283 -3.524 1.139 1.00 93.81 87 LYS A N 1
ATOM 696 C CA . LYS A 1 87 ? 5.071 -4.811 1.818 1.00 93.81 87 LYS A CA 1
ATOM 697 C C . LYS A 1 87 ? 4.184 -4.661 3.049 1.00 93.81 87 LYS A C 1
ATOM 699 O O . LYS A 1 87 ? 3.252 -5.438 3.216 1.00 93.81 87 LYS A O 1
ATOM 704 N N . ARG A 1 88 ? 4.434 -3.643 3.885 1.00 93.44 88 ARG A N 1
ATOM 705 C CA . ARG A 1 88 ? 3.611 -3.369 5.077 1.00 93.44 88 ARG A CA 1
ATOM 706 C C . ARG A 1 88 ? 2.171 -3.037 4.684 1.00 93.44 88 ARG A C 1
ATOM 708 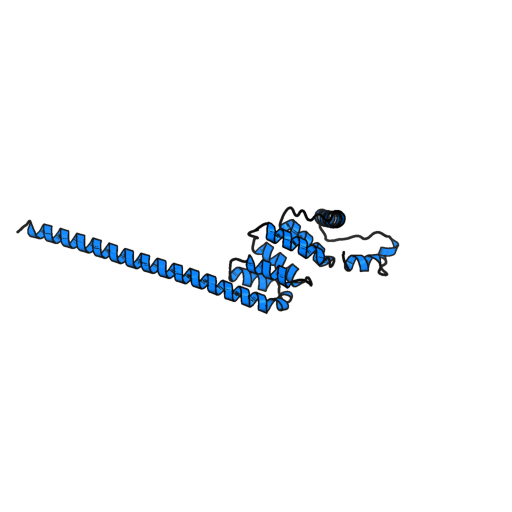O O . ARG A 1 88 ? 1.253 -3.632 5.240 1.00 93.44 88 ARG A O 1
ATOM 715 N N . PHE A 1 89 ? 1.970 -2.171 3.687 1.00 93.31 89 PHE A N 1
ATOM 716 C CA . PHE A 1 89 ? 0.636 -1.880 3.150 1.00 93.31 89 PHE A CA 1
ATOM 717 C C . PHE A 1 89 ? -0.065 -3.133 2.615 1.00 93.31 89 PHE A C 1
ATOM 719 O O . PHE A 1 89 ? -1.239 -3.338 2.909 1.00 93.31 89 PHE A O 1
ATOM 726 N N . ALA A 1 90 ? 0.649 -3.991 1.889 1.00 92.50 90 ALA A N 1
ATOM 727 C CA . ALA A 1 90 ? 0.092 -5.214 1.325 1.00 92.50 90 ALA A CA 1
ATOM 728 C C . ALA A 1 90 ? -0.297 -6.226 2.409 1.00 92.50 90 ALA A C 1
ATOM 730 O O . ALA A 1 90 ? -1.389 -6.785 2.359 1.00 92.50 90 ALA A O 1
ATOM 731 N N . SER A 1 91 ? 0.539 -6.409 3.436 1.00 91.31 91 SER A N 1
ATOM 732 C CA . SER A 1 91 ? 0.222 -7.279 4.573 1.00 91.31 91 SER A CA 1
ATOM 733 C C . SER A 1 91 ? -1.002 -6.784 5.358 1.00 91.31 91 SER A C 1
ATOM 735 O O . SER A 1 91 ? -1.784 -7.598 5.850 1.00 91.31 91 SER A O 1
ATOM 737 N N . LEU A 1 92 ? -1.207 -5.464 5.471 1.00 90.12 92 LEU A N 1
ATOM 738 C CA . LEU A 1 92 ? -2.433 -4.899 6.049 1.00 90.12 92 LEU A CA 1
ATOM 739 C C . LEU A 1 92 ? -3.638 -5.116 5.122 1.00 90.12 92 LEU A C 1
ATOM 741 O O . LEU A 1 92 ? -4.649 -5.671 5.550 1.00 90.12 92 LEU A O 1
ATOM 745 N N . ALA A 1 93 ? -3.510 -4.752 3.844 1.00 89.75 93 ALA A N 1
ATOM 746 C CA . ALA A 1 93 ? -4.570 -4.880 2.848 1.00 89.75 93 ALA A CA 1
ATOM 747 C C . ALA A 1 93 ? -5.025 -6.336 2.667 1.00 89.75 93 ALA A C 1
ATOM 749 O O . ALA A 1 93 ? -6.220 -6.591 2.559 1.00 89.75 93 ALA A O 1
ATOM 750 N N . GLY A 1 94 ? -4.109 -7.304 2.761 1.00 84.69 94 GLY A N 1
ATOM 751 C CA . GLY A 1 94 ? -4.412 -8.735 2.766 1.00 84.69 94 GLY A CA 1
ATOM 752 C C . GLY A 1 94 ? -5.354 -9.170 3.897 1.00 84.69 94 GLY A C 1
ATOM 753 O O . GLY A 1 94 ? -5.955 -10.241 3.805 1.00 84.69 94 GLY A O 1
ATOM 754 N N . ARG A 1 95 ? -5.571 -8.349 4.937 1.00 81.69 95 ARG A N 1
ATOM 755 C CA . ARG A 1 95 ? -6.457 -8.646 6.080 1.00 81.69 95 ARG A CA 1
ATOM 756 C C . ARG A 1 95 ? -7.818 -7.931 6.021 1.00 81.69 95 ARG A C 1
ATOM 758 O O . ARG A 1 95 ? -8.827 -8.577 6.299 1.00 81.69 95 ARG A O 1
ATOM 765 N N . CYS A 1 96 ? -7.899 -6.681 5.562 1.00 77.81 96 CYS A N 1
ATOM 766 C CA . CYS A 1 96 ? -9.116 -5.836 5.630 1.00 77.81 96 CYS A CA 1
ATOM 767 C C . CYS A 1 96 ? -10.245 -6.234 4.658 1.00 77.81 96 CYS A C 1
ATOM 769 O O . CYS A 1 96 ? -9.943 -6.535 3.538 1.00 77.81 96 CYS A O 1
ATOM 771 N N . ARG A 1 97 ? -11.554 -6.148 4.931 1.00 67.38 97 ARG A N 1
ATOM 772 C CA . ARG A 1 97 ? -12.599 -6.669 3.993 1.00 67.38 97 ARG A CA 1
ATOM 773 C C . ARG A 1 97 ? -12.634 -6.099 2.549 1.00 67.38 97 ARG A C 1
ATOM 775 O O . ARG A 1 97 ? -13.061 -6.822 1.655 1.00 67.38 97 ARG A O 1
ATOM 782 N N . ASP A 1 98 ? -12.198 -4.860 2.309 1.00 65.81 98 ASP A N 1
ATOM 783 C CA . ASP A 1 98 ? -12.422 -4.108 1.053 1.00 65.81 98 ASP A CA 1
ATOM 784 C C . ASP A 1 98 ? -11.109 -3.964 0.232 1.00 65.81 98 ASP A C 1
ATOM 786 O O . ASP A 1 98 ? -10.495 -2.900 0.164 1.00 65.81 98 ASP A O 1
ATOM 790 N N . LYS A 1 99 ? -10.595 -5.095 -0.287 1.00 70.56 99 LYS A N 1
ATOM 791 C CA . LYS A 1 99 ? -9.161 -5.291 -0.637 1.00 70.56 99 LYS A CA 1
ATOM 792 C C . LYS A 1 99 ? -8.767 -5.049 -2.085 1.00 70.56 99 LYS A C 1
ATOM 794 O O . LYS A 1 99 ? -7.601 -4.765 -2.356 1.00 70.56 99 LY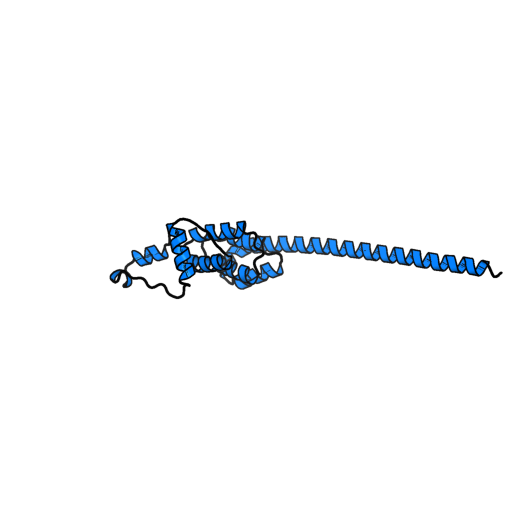S A O 1
ATOM 799 N N . GLY A 1 100 ? -9.697 -5.261 -3.017 1.00 82.75 100 GLY A N 1
ATOM 800 C CA . GLY A 1 100 ? -9.365 -5.364 -4.440 1.00 82.75 100 GLY A CA 1
ATOM 801 C C . GLY A 1 100 ? -8.683 -4.101 -4.955 1.00 82.75 100 GLY A C 1
ATOM 802 O O . GLY A 1 100 ? -7.636 -4.176 -5.591 1.00 82.75 100 GLY A O 1
ATOM 803 N N . GLU A 1 101 ? -9.227 -2.941 -4.595 1.00 87.81 101 GLU A N 1
ATOM 804 C CA . GLU A 1 101 ? -8.713 -1.650 -5.045 1.00 87.81 101 GLU A CA 1
ATOM 805 C C . GLU A 1 101 ? -7.345 -1.315 -4.433 1.00 87.81 101 GLU A C 1
ATOM 807 O O . GLU A 1 101 ? -6.445 -0.863 -5.138 1.00 87.81 101 GLU A O 1
ATOM 812 N N . PHE A 1 102 ? -7.162 -1.577 -3.135 1.00 90.19 102 PHE A N 1
ATOM 813 C CA . PHE A 1 102 ? -5.907 -1.274 -2.446 1.00 90.19 102 PHE A CA 1
ATOM 814 C C . PHE A 1 102 ? -4.769 -2.172 -2.948 1.00 90.19 102 PHE A C 1
ATOM 816 O O . PHE A 1 102 ? -3.678 -1.684 -3.232 1.00 90.19 102 PHE A O 1
ATOM 823 N N . MET A 1 103 ? -5.029 -3.474 -3.116 1.00 90.69 103 MET A N 1
ATOM 824 C CA . MET A 1 103 ? -4.046 -4.411 -3.672 1.00 90.69 103 MET A CA 1
ATOM 825 C C . MET A 1 103 ? -3.724 -4.092 -5.134 1.00 90.69 103 MET A C 1
ATOM 827 O O . MET A 1 103 ? -2.553 -4.118 -5.503 1.00 90.69 103 MET A O 1
ATOM 831 N N . SER A 1 104 ? -4.729 -3.730 -5.942 1.00 90.88 104 SER A N 1
ATOM 832 C CA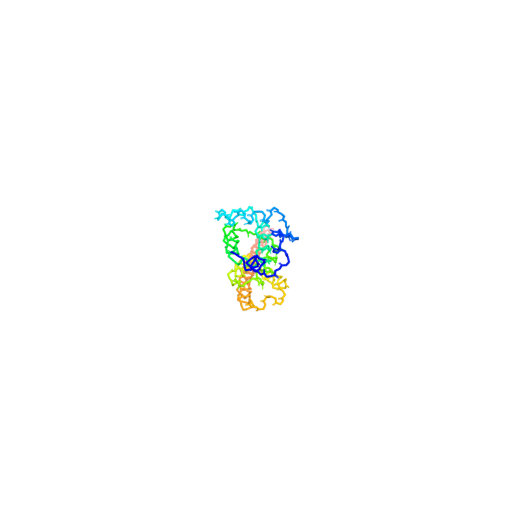 . SER A 1 104 ? -4.510 -3.292 -7.331 1.00 90.88 104 SER A CA 1
ATOM 833 C C . SER A 1 104 ? -3.580 -2.086 -7.376 1.00 90.88 104 SER A C 1
ATOM 835 O O . SER A 1 104 ? -2.579 -2.120 -8.082 1.00 90.88 104 SER A O 1
ATOM 837 N N . TRP A 1 105 ? -3.841 -1.072 -6.547 1.00 91.75 105 TRP A N 1
ATOM 838 C CA . TRP A 1 105 ? -2.980 0.105 -6.454 1.00 91.75 105 TRP A CA 1
ATOM 839 C C . TRP A 1 105 ? -1.538 -0.256 -6.060 1.00 91.75 105 TRP A C 1
ATOM 841 O O . TRP A 1 105 ? -0.601 0.229 -6.688 1.00 91.75 105 TRP A O 1
ATOM 851 N N . ILE A 1 106 ? -1.338 -1.147 -5.077 1.00 92.06 106 ILE A N 1
ATOM 852 C CA . ILE A 1 106 ? 0.006 -1.613 -4.687 1.00 92.06 106 ILE A CA 1
ATOM 853 C C . ILE A 1 106 ? 0.725 -2.274 -5.870 1.00 92.06 106 ILE A C 1
ATOM 855 O O . ILE A 1 106 ? 1.916 -2.033 -6.075 1.00 92.06 106 ILE A O 1
ATOM 859 N N . PHE A 1 107 ? 0.025 -3.110 -6.638 1.00 91.75 107 PHE A N 1
ATOM 860 C CA . PHE A 1 107 ? 0.616 -3.788 -7.789 1.00 91.75 107 PHE A CA 1
ATOM 861 C C . PHE A 1 107 ? 0.917 -2.828 -8.942 1.00 91.75 107 PHE A C 1
ATOM 863 O O . PHE A 1 107 ? 1.951 -2.975 -9.590 1.00 91.75 107 PHE A O 1
ATOM 870 N N . GLU A 1 108 ? 0.068 -1.823 -9.162 1.00 90.75 108 GLU A N 1
ATOM 871 C CA . GLU A 1 108 ? 0.264 -0.786 -10.181 1.00 90.75 108 GLU A CA 1
ATOM 872 C C . GLU A 1 108 ? 1.535 0.028 -9.944 1.00 90.75 108 GLU A C 1
ATOM 874 O O . GLU A 1 108 ? 2.297 0.268 -10.882 1.00 90.75 108 GLU A O 1
ATOM 879 N N . ILE A 1 109 ? 1.783 0.433 -8.696 1.00 91.12 109 ILE A N 1
ATOM 880 C CA . ILE A 1 109 ? 2.957 1.250 -8.361 1.00 91.12 109 ILE A CA 1
ATOM 881 C C . ILE A 1 109 ? 4.229 0.419 -8.163 1.00 91.12 109 ILE A C 1
ATOM 883 O O . ILE A 1 109 ? 5.327 0.975 -8.088 1.00 91.12 109 ILE A O 1
ATOM 887 N N . CYS A 1 110 ? 4.115 -0.910 -8.085 1.00 90.75 110 CYS A N 1
ATOM 888 C CA . CYS A 1 110 ? 5.274 -1.784 -8.009 1.00 90.75 110 CYS A CA 1
ATOM 889 C C . CYS A 1 110 ? 5.959 -1.876 -9.381 1.00 90.75 110 CYS A C 1
ATOM 891 O O . CYS A 1 110 ? 5.389 -2.339 -10.368 1.00 90.75 110 CYS A O 1
ATOM 893 N N . GLN A 1 111 ? 7.208 -1.418 -9.448 1.00 85.81 111 GLN A N 1
ATOM 894 C CA . GLN A 1 111 ? 7.894 -1.211 -10.725 1.00 85.81 111 GLN A CA 1
ATOM 895 C C . GLN A 1 111 ? 8.510 -2.478 -11.332 1.00 85.81 111 GLN A C 1
ATOM 897 O O . GLN A 1 111 ? 8.844 -2.453 -12.514 1.00 85.81 111 GLN A O 1
ATOM 902 N N . SER A 1 112 ? 8.671 -3.558 -10.561 1.00 89.38 112 SER A N 1
ATOM 903 C CA . SER A 1 112 ? 9.368 -4.768 -11.009 1.00 89.38 112 SER A CA 1
ATOM 904 C C . SER A 1 112 ? 8.643 -6.058 -10.636 1.00 89.38 112 SER A C 1
ATOM 906 O O . SER A 1 112 ? 7.975 -6.154 -9.599 1.00 89.38 112 SER A O 1
ATOM 908 N N . THR A 1 113 ? 8.860 -7.088 -11.451 1.00 91.38 113 THR A N 1
ATOM 909 C CA . THR A 1 113 ? 8.413 -8.469 -11.188 1.00 91.38 113 THR A CA 1
ATOM 910 C C . THR A 1 113 ? 8.974 -9.015 -9.866 1.00 91.38 113 THR A C 1
ATOM 912 O O . THR A 1 113 ? 8.264 -9.657 -9.081 1.00 91.38 113 THR A O 1
ATOM 915 N N . SER A 1 114 ? 10.232 -8.686 -9.556 1.00 92.31 114 SER A N 1
ATOM 916 C CA . SER A 1 114 ? 10.891 -9.039 -8.292 1.00 92.31 114 SER A CA 1
ATOM 917 C C . SER A 1 114 ? 10.234 -8.381 -7.073 1.00 92.31 114 SER A C 1
ATOM 919 O O . SER A 1 114 ? 10.056 -9.030 -6.039 1.00 92.31 114 SER A O 1
ATOM 921 N N . GLY A 1 115 ? 9.818 -7.117 -7.193 1.00 93.31 115 GLY A N 1
ATOM 922 C CA . GLY A 1 115 ? 9.117 -6.387 -6.139 1.00 93.31 115 GLY A CA 1
ATOM 923 C C . GLY A 1 115 ? 7.736 -6.977 -5.869 1.00 93.31 115 GLY A C 1
ATOM 924 O O . GLY A 1 115 ? 7.396 -7.235 -4.713 1.00 93.31 115 GLY A O 1
ATOM 925 N N . LEU A 1 116 ? 6.986 -7.278 -6.933 1.00 92.62 116 LEU A N 1
ATOM 926 C CA . LEU A 1 116 ? 5.684 -7.941 -6.854 1.00 92.62 116 LEU A CA 1
ATOM 927 C C . LEU A 1 116 ? 5.790 -9.289 -6.134 1.00 92.62 116 LEU A C 1
ATOM 929 O O . LEU A 1 116 ? 5.035 -9.560 -5.199 1.00 92.62 116 LEU A O 1
ATOM 933 N N . THR A 1 117 ? 6.772 -10.109 -6.510 1.00 92.00 117 THR A N 1
ATOM 934 C CA . THR A 1 117 ? 7.014 -11.410 -5.870 1.00 92.00 117 THR A CA 1
ATOM 935 C C . THR A 1 117 ? 7.336 -11.254 -4.383 1.00 92.00 117 THR A C 1
ATOM 937 O O . THR A 1 117 ? 6.789 -11.970 -3.543 1.00 92.00 117 THR A O 1
ATOM 940 N N . ALA A 1 118 ? 8.168 -10.270 -4.033 1.00 93.88 118 ALA A N 1
ATOM 941 C CA . ALA A 1 118 ? 8.523 -10.000 -2.645 1.00 93.88 118 ALA A CA 1
ATOM 942 C C . ALA A 1 118 ? 7.326 -9.511 -1.804 1.00 93.88 118 ALA A C 1
ATOM 944 O O . ALA A 1 118 ? 7.278 -9.777 -0.602 1.00 93.88 118 ALA A O 1
ATOM 945 N N . ILE A 1 119 ? 6.371 -8.804 -2.417 1.00 93.00 119 ILE A N 1
ATOM 946 C CA . ILE A 1 119 ? 5.106 -8.398 -1.785 1.00 93.00 119 ILE A CA 1
ATOM 947 C C . ILE A 1 119 ? 4.201 -9.613 -1.554 1.00 93.00 119 ILE A C 1
ATOM 949 O O . ILE A 1 119 ? 3.669 -9.782 -0.457 1.00 93.00 119 ILE A O 1
ATOM 953 N N . ALA A 1 120 ? 4.052 -10.486 -2.552 1.00 91.00 120 ALA A N 1
ATOM 954 C CA . ALA A 1 120 ? 3.254 -11.704 -2.413 1.00 91.00 120 ALA A CA 1
ATOM 955 C C . ALA A 1 120 ? 3.775 -12.586 -1.264 1.00 91.00 120 ALA A C 1
ATOM 957 O O . ALA A 1 120 ? 3.006 -13.025 -0.408 1.00 91.00 120 ALA A O 1
ATOM 958 N N . GLN A 1 121 ? 5.098 -12.755 -1.184 1.00 89.62 121 GLN A N 1
ATOM 959 C CA . GLN A 1 121 ? 5.757 -13.508 -0.113 1.00 89.62 121 GLN A CA 1
ATOM 960 C C . GLN A 1 121 ? 5.523 -12.900 1.279 1.00 89.62 121 GLN A C 1
ATOM 962 O O . GLN A 1 121 ? 5.325 -13.645 2.236 1.00 89.62 121 GLN A O 1
ATOM 967 N N . SER A 1 122 ? 5.495 -11.566 1.416 1.00 89.56 122 SER A N 1
ATOM 968 C CA . SER A 1 122 ? 5.278 -10.917 2.721 1.00 89.56 122 SER A CA 1
ATOM 969 C C . SER A 1 122 ? 3.829 -10.973 3.211 1.00 89.56 122 SER A C 1
ATOM 971 O O . SER A 1 122 ? 3.569 -10.756 4.395 1.00 89.56 122 SER A O 1
ATOM 973 N N . CYS A 1 123 ? 2.871 -11.241 2.324 1.00 86.50 123 CYS A N 1
ATOM 974 C CA . CYS A 1 123 ? 1.455 -11.339 2.681 1.00 86.50 123 CYS A CA 1
ATOM 975 C C . CYS A 1 123 ? 1.075 -12.726 3.232 1.00 86.50 123 CYS A C 1
ATOM 977 O O . CYS A 1 123 ? 0.065 -12.858 3.932 1.00 86.50 123 CYS A O 1
ATOM 979 N N . GLY A 1 124 ? 1.868 -13.765 2.946 1.00 84.62 124 GLY A N 1
ATOM 980 C CA . GLY A 1 124 ? 1.606 -15.127 3.414 1.00 84.62 124 GLY A CA 1
ATOM 981 C C . GLY A 1 124 ? 0.209 -15.641 3.005 1.00 84.62 124 GLY A C 1
ATOM 982 O O . GLY A 1 124 ? -0.267 -15.319 1.916 1.00 84.62 124 GLY A O 1
ATOM 983 N N . PRO A 1 125 ? -0.499 -16.399 3.869 1.00 82.56 125 PRO A N 1
ATOM 984 C CA . PRO A 1 125 ? -1.812 -16.975 3.541 1.00 82.56 125 PRO A CA 1
ATOM 985 C C . PRO A 1 125 ? -2.890 -15.941 3.193 1.00 82.56 125 PRO A C 1
ATOM 987 O O . PRO A 1 125 ? -3.809 -16.232 2.422 1.00 82.56 125 PRO A O 1
ATOM 990 N N . SER A 1 126 ? -2.761 -14.720 3.729 1.00 80.44 126 SER A N 1
ATOM 991 C CA . SER A 1 126 ? -3.704 -13.618 3.493 1.00 80.44 126 SER A CA 1
ATOM 992 C C . SER A 1 126 ? -3.728 -13.145 2.033 1.00 80.44 126 SER A C 1
ATOM 994 O O . SER A 1 126 ? -4.659 -12.461 1.614 1.00 80.44 126 SER A O 1
ATOM 996 N N . PHE A 1 127 ? -2.738 -13.568 1.241 1.00 83.19 127 PHE A N 1
ATOM 997 C CA . PHE A 1 127 ? -2.613 -13.256 -0.175 1.00 83.19 127 PHE A CA 1
ATOM 998 C C . PHE A 1 127 ? -3.528 -14.072 -1.089 1.00 83.19 127 PHE A C 1
ATOM 1000 O O . PHE A 1 127 ? -3.821 -13.634 -2.196 1.00 83.19 127 PHE A O 1
ATOM 1007 N N . THR A 1 128 ? -3.983 -15.251 -0.652 1.00 84.94 128 THR A N 1
ATOM 1008 C CA . THR A 1 128 ? -4.725 -16.209 -1.497 1.00 84.94 128 THR A CA 1
ATOM 1009 C C . THR A 1 128 ? -5.889 -15.578 -2.281 1.00 84.94 128 THR A C 1
ATOM 1011 O O . THR A 1 128 ? -5.984 -15.826 -3.484 1.00 84.94 128 THR A O 1
ATOM 1014 N N . PRO A 1 129 ? -6.726 -14.698 -1.688 1.00 84.88 129 PRO A N 1
ATOM 1015 C CA . PRO A 1 129 ? -7.813 -14.032 -2.417 1.00 84.88 129 PRO A CA 1
ATOM 1016 C C . PRO A 1 129 ? -7.352 -13.090 -3.543 1.00 84.88 129 PRO A C 1
ATOM 1018 O O . PRO A 1 129 ? -8.166 -12.658 -4.353 1.00 84.88 129 PRO A O 1
ATOM 1021 N N . HIS A 1 130 ? -6.065 -12.742 -3.586 1.00 85.19 130 HIS A N 1
ATOM 1022 C CA . HIS A 1 130 ? -5.460 -11.806 -4.535 1.00 85.19 130 HIS A CA 1
ATOM 1023 C C . HIS A 1 130 ? -4.583 -12.488 -5.581 1.00 85.19 130 HIS A C 1
ATOM 1025 O O . HIS A 1 130 ? -4.006 -11.797 -6.417 1.00 85.19 130 HIS A O 1
ATOM 1031 N N . LEU A 1 131 ? -4.491 -13.821 -5.566 1.00 86.25 131 LEU A N 1
ATOM 1032 C CA . LEU A 1 131 ? -3.590 -14.559 -6.446 1.00 86.25 131 LEU A CA 1
ATOM 1033 C C . LEU A 1 131 ? -3.900 -14.325 -7.931 1.00 86.25 131 LEU 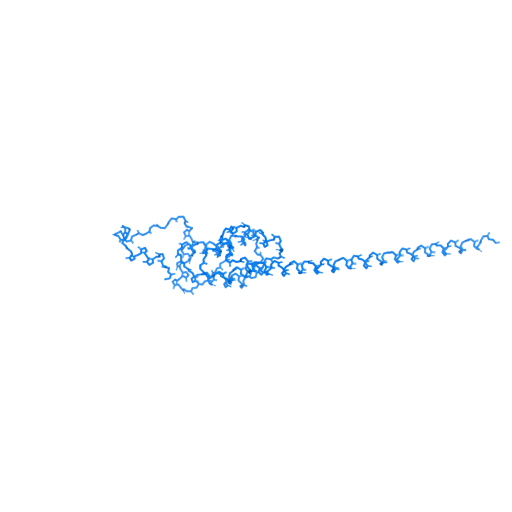A C 1
ATOM 1035 O O . LEU A 1 131 ? -2.982 -14.110 -8.712 1.00 86.25 131 LEU A O 1
ATOM 1039 N N . SER A 1 132 ? -5.176 -14.316 -8.326 1.00 87.88 132 SER A N 1
ATOM 1040 C CA . SER A 1 132 ? -5.565 -14.075 -9.723 1.00 87.88 132 SER A CA 1
ATOM 1041 C C . SER A 1 132 ? -5.149 -12.683 -10.202 1.00 87.88 132 SER A C 1
ATOM 1043 O O . SER A 1 132 ? -4.507 -12.556 -11.241 1.00 87.88 132 SER A O 1
ATOM 1045 N N . LEU A 1 133 ? -5.460 -11.653 -9.411 1.00 87.19 133 LEU A N 1
ATOM 1046 C CA . LEU A 1 133 ? -5.066 -10.270 -9.670 1.00 87.19 133 LEU A CA 1
ATOM 1047 C C . LEU A 1 133 ? -3.540 -10.148 -9.755 1.00 87.19 133 LEU A C 1
ATOM 1049 O O . LEU A 1 133 ? -3.006 -9.573 -10.696 1.00 87.19 133 LEU A O 1
ATOM 1053 N N . PHE A 1 134 ? -2.831 -10.747 -8.802 1.00 90.12 134 PHE A N 1
ATOM 1054 C CA . PHE A 1 134 ? -1.375 -10.768 -8.785 1.00 90.12 134 PHE A CA 1
ATOM 1055 C C . PHE A 1 134 ? -0.778 -11.396 -10.043 1.00 90.12 134 PHE A C 1
ATOM 1057 O O . PHE A 1 134 ? 0.119 -10.807 -10.639 1.00 90.12 134 PHE A O 1
ATOM 1064 N N . LEU A 1 135 ? -1.277 -12.560 -10.468 1.00 90.00 135 LEU A N 1
ATOM 1065 C CA . LEU A 1 135 ? -0.780 -13.246 -11.660 1.00 90.00 135 LEU A CA 1
ATOM 1066 C C . LEU A 1 135 ? -0.985 -12.403 -12.926 1.00 90.00 135 LEU A C 1
ATOM 1068 O O . LEU A 1 135 ? -0.094 -12.367 -13.770 1.00 90.00 135 LEU A O 1
ATOM 1072 N N . GLN A 1 136 ? -2.103 -11.674 -13.032 1.00 91.06 136 GLN A N 1
ATOM 1073 C CA . GLN A 1 136 ? -2.339 -10.737 -14.139 1.00 91.06 136 GLN A CA 1
ATOM 1074 C C . GLN A 1 136 ? -1.305 -9.603 -14.153 1.00 91.06 136 GLN A C 1
ATOM 1076 O O . GLN A 1 136 ? -0.716 -9.314 -15.195 1.00 91.06 136 GLN A O 1
ATOM 1081 N N . PHE A 1 137 ? -1.044 -8.985 -12.997 1.00 91.75 137 PHE A N 1
ATOM 1082 C CA . PHE A 1 137 ? -0.040 -7.925 -12.883 1.00 91.75 137 PHE A CA 1
ATOM 1083 C C . PHE A 1 137 ? 1.382 -8.433 -13.136 1.00 91.75 137 PHE A C 1
ATOM 1085 O O . PHE A 1 137 ? 2.166 -7.750 -13.794 1.00 91.75 137 PHE A O 1
ATOM 1092 N N . LEU A 1 138 ? 1.708 -9.632 -12.652 1.00 91.12 138 LEU A N 1
ATOM 1093 C CA . LEU A 1 138 ? 3.011 -10.252 -12.858 1.00 91.12 138 LEU A CA 1
ATOM 1094 C C . LEU A 1 138 ? 3.254 -10.555 -14.340 1.00 91.12 138 LEU A C 1
ATOM 1096 O O . LEU A 1 138 ? 4.313 -10.206 -14.853 1.00 91.12 138 LEU A O 1
ATOM 1100 N N . ALA A 1 139 ? 2.269 -11.141 -15.030 1.00 91.69 139 ALA A N 1
ATOM 1101 C CA . ALA A 1 139 ? 2.351 -11.420 -16.463 1.00 91.69 139 ALA A CA 1
ATOM 1102 C C . ALA A 1 139 ? 2.564 -10.130 -17.268 1.00 91.69 139 ALA A C 1
ATOM 1104 O O . ALA A 1 139 ? 3.528 -10.030 -18.025 1.00 91.69 139 ALA A O 1
ATOM 1105 N N . LYS A 1 140 ? 1.746 -9.100 -17.006 1.00 93.31 140 LYS A N 1
ATOM 1106 C CA . LYS A 1 140 ? 1.889 -7.783 -17.639 1.00 93.31 140 LYS A CA 1
ATOM 1107 C C . LYS A 1 140 ? 3.283 -7.184 -17.417 1.00 93.31 140 LYS A C 1
ATOM 1109 O O . LYS A 1 140 ? 3.892 -6.664 -18.347 1.00 93.31 140 LYS A O 1
ATOM 1114 N N . LYS A 1 141 ? 3.813 -7.255 -16.191 1.00 90.38 141 LYS A N 1
ATOM 1115 C CA . LYS A 1 141 ? 5.151 -6.725 -15.884 1.00 90.38 141 LYS A CA 1
ATOM 1116 C C . LYS A 1 141 ? 6.269 -7.515 -16.551 1.00 90.38 141 LYS A C 1
ATOM 1118 O O . LYS A 1 141 ? 7.233 -6.908 -17.006 1.00 90.38 141 LYS A O 1
ATOM 1123 N N . GLN A 1 142 ? 6.126 -8.833 -16.655 1.00 91.44 142 GLN A N 1
ATOM 1124 C CA . GLN A 1 142 ? 7.084 -9.669 -17.370 1.00 91.44 142 GLN A CA 1
ATOM 1125 C C . GLN A 1 142 ? 7.130 -9.315 -18.863 1.00 91.44 142 GLN A C 1
ATOM 1127 O O . GLN A 1 142 ? 8.214 -9.222 -19.433 1.00 91.44 142 GLN A O 1
ATOM 1132 N N . GLU A 1 143 ? 5.976 -9.075 -19.489 1.00 93.12 143 GLU A N 1
ATOM 1133 C CA . GLU A 1 143 ? 5.891 -8.623 -20.884 1.00 93.12 143 GLU A CA 1
ATOM 1134 C C . GLU A 1 143 ? 6.570 -7.256 -21.082 1.00 93.12 143 GLU A C 1
ATOM 1136 O O . GLU A 1 143 ? 7.376 -7.097 -22.000 1.00 93.12 143 GLU A O 1
ATOM 1141 N N . GLU A 1 144 ? 6.321 -6.292 -20.185 1.00 92.44 144 GLU A N 1
ATOM 1142 C CA . GLU A 1 144 ? 6.979 -4.974 -20.204 1.00 92.44 144 GLU A CA 1
ATOM 1143 C C . GLU A 1 144 ? 8.512 -5.079 -20.059 1.00 92.44 144 GLU A C 1
ATOM 1145 O O . GLU A 1 144 ? 9.254 -4.350 -20.722 1.00 92.44 144 GLU A O 1
ATOM 1150 N N . GLU A 1 145 ? 9.002 -5.962 -19.183 1.00 92.25 145 GLU A N 1
ATOM 1151 C CA . GLU A 1 145 ? 10.438 -6.204 -18.985 1.00 92.25 145 GLU A CA 1
ATOM 1152 C C . GLU A 1 145 ? 11.074 -6.890 -20.205 1.00 92.25 145 GLU A C 1
ATOM 1154 O O . GLU A 1 145 ? 12.158 -6.488 -20.640 1.00 92.25 145 GLU A O 1
ATOM 1159 N N . ASN A 1 146 ? 10.391 -7.871 -20.800 1.00 93.06 146 ASN A N 1
ATOM 1160 C CA . ASN A 1 146 ? 10.855 -8.562 -22.003 1.00 93.06 146 ASN A CA 1
ATOM 1161 C C . ASN A 1 146 ? 10.966 -7.600 -23.195 1.00 93.06 146 ASN A C 1
ATOM 1163 O O . ASN A 1 146 ? 12.017 -7.556 -23.834 1.00 93.06 146 ASN A O 1
ATOM 1167 N N . ALA A 1 147 ? 9.951 -6.761 -23.429 1.00 94.44 147 ALA A N 1
ATOM 1168 C CA . ALA A 1 147 ? 9.963 -5.773 -24.511 1.00 94.44 147 ALA A CA 1
ATOM 1169 C C . ALA A 1 147 ? 11.136 -4.780 -24.385 1.00 94.44 147 ALA A C 1
ATOM 1171 O O . ALA A 1 147 ? 11.831 -4.492 -25.361 1.00 94.44 147 ALA A O 1
ATOM 1172 N N . LYS A 1 148 ? 11.421 -4.304 -23.164 1.00 93.88 148 LYS A N 1
ATOM 1173 C CA . LYS A 1 148 ? 12.579 -3.429 -22.897 1.00 93.88 148 LYS A CA 1
ATOM 1174 C C . LYS A 1 148 ? 13.913 -4.131 -23.152 1.00 93.88 148 LYS A C 1
ATOM 1176 O O . LYS A 1 148 ? 14.863 -3.503 -23.623 1.00 93.88 148 LYS A O 1
ATOM 1181 N N . ASN A 1 149 ? 14.008 -5.417 -22.820 1.00 93.38 149 ASN A N 1
ATOM 1182 C CA . ASN A 1 149 ? 15.216 -6.202 -23.060 1.00 93.38 149 ASN A CA 1
ATOM 1183 C C . ASN A 1 149 ? 15.450 -6.434 -24.557 1.00 93.38 149 ASN A C 1
ATOM 1185 O O . ASN A 1 149 ? 16.585 -6.293 -25.010 1.00 93.38 149 ASN A O 1
ATOM 1189 N N . GLU A 1 150 ? 14.401 -6.725 -25.325 1.00 95.38 150 GLU A N 1
ATOM 1190 C CA . GLU A 1 150 ? 14.477 -6.852 -26.785 1.00 95.38 150 GLU A CA 1
ATOM 1191 C C . GLU A 1 150 ? 14.941 -5.547 -27.442 1.00 95.38 150 GLU A C 1
ATOM 1193 O O . GLU A 1 150 ? 15.894 -5.558 -28.224 1.00 95.38 150 GLU A O 1
ATOM 1198 N N . GLU A 1 151 ? 14.358 -4.407 -27.054 1.00 95.75 151 GLU A N 1
ATOM 1199 C CA . GLU A 1 151 ? 14.773 -3.086 -27.545 1.00 95.75 151 GLU A CA 1
ATOM 1200 C C . GLU A 1 151 ? 16.252 -2.803 -27.234 1.00 95.75 151 GLU A C 1
ATOM 1202 O O . GLU A 1 151 ? 17.016 -2.344 -28.091 1.00 95.75 151 GLU A O 1
ATOM 1207 N N . LYS A 1 152 ? 16.690 -3.126 -26.011 1.00 95.88 152 LYS A N 1
ATOM 1208 C CA . LYS A 1 152 ? 18.088 -2.971 -25.595 1.00 95.88 152 LYS A CA 1
ATOM 1209 C C . LYS A 1 152 ? 19.029 -3.857 -26.414 1.00 95.88 152 LYS A C 1
ATOM 1211 O O . LYS A 1 152 ? 20.104 -3.395 -26.799 1.00 95.88 152 LYS A O 1
ATOM 1216 N N . MET A 1 153 ? 18.648 -5.105 -26.676 1.00 94.69 153 MET A N 1
ATOM 1217 C CA . MET A 1 153 ? 19.446 -6.042 -27.474 1.00 94.69 153 MET A CA 1
ATOM 1218 C C . MET A 1 153 ? 19.563 -5.592 -28.930 1.00 94.69 153 MET A C 1
ATOM 1220 O O . MET A 1 153 ? 20.659 -5.612 -29.489 1.00 94.69 153 MET A O 1
ATOM 1224 N N . GLU A 1 154 ? 18.471 -5.113 -29.520 1.00 96.62 154 GLU A N 1
ATOM 1225 C CA . GLU A 1 154 ? 18.458 -4.571 -30.880 1.00 96.62 154 GLU A CA 1
ATOM 1226 C C . GLU A 1 154 ? 19.340 -3.316 -30.996 1.00 96.62 154 GLU A C 1
ATOM 1228 O O . GLU A 1 154 ? 20.121 -3.174 -31.941 1.00 96.62 154 GLU A O 1
ATOM 1233 N N . LYS A 1 155 ? 19.299 -2.429 -29.993 1.00 96.19 155 LYS A N 1
ATOM 1234 C CA . LYS A 1 155 ? 20.190 -1.263 -29.932 1.00 96.19 155 LYS A CA 1
ATOM 1235 C C . LYS A 1 155 ? 21.665 -1.672 -29.876 1.00 96.19 155 LYS A C 1
ATOM 1237 O O . LYS A 1 155 ? 22.473 -1.138 -30.634 1.00 96.19 155 LYS A O 1
ATOM 1242 N N . LEU A 1 156 ? 22.011 -2.635 -29.018 1.00 95.50 156 LEU A N 1
ATOM 1243 C CA . LEU A 1 156 ? 23.380 -3.152 -28.905 1.00 95.50 156 LEU A CA 1
ATOM 1244 C C . LEU A 1 156 ? 23.859 -3.798 -30.209 1.00 95.50 156 LEU A C 1
ATOM 1246 O O . LEU A 1 156 ? 25.011 -3.606 -30.601 1.00 95.50 156 LEU A O 1
ATOM 1250 N N . LYS A 1 157 ? 22.975 -4.518 -30.906 1.00 96.12 157 LYS A N 1
ATOM 1251 C CA . LYS A 1 157 ? 23.275 -5.123 -32.205 1.00 96.12 157 LYS A CA 1
ATOM 1252 C C . LYS A 1 157 ? 23.617 -4.061 -33.253 1.00 96.12 157 LYS A C 1
ATOM 1254 O O . LYS A 1 157 ? 24.678 -4.145 -33.866 1.00 96.12 157 LYS A O 1
ATOM 1259 N N . ARG A 1 158 ? 22.798 -3.011 -33.383 1.00 95.00 158 ARG A N 1
ATOM 1260 C CA . ARG A 1 158 ? 23.066 -1.886 -34.303 1.00 95.00 158 ARG A CA 1
ATOM 1261 C C . ARG A 1 158 ? 24.359 -1.147 -33.968 1.00 95.00 158 ARG A C 1
ATOM 1263 O O . ARG A 1 158 ? 25.099 -0.757 -34.867 1.00 95.00 158 ARG A O 1
ATOM 1270 N N . GLU A 1 159 ? 24.648 -0.952 -32.682 1.00 95.19 159 GLU A N 1
ATOM 1271 C CA . GLU A 1 159 ? 25.907 -0.342 -32.240 1.00 95.19 159 GLU A CA 1
ATOM 1272 C C . GLU A 1 159 ? 27.123 -1.213 -32.588 1.00 95.19 159 GLU A C 1
ATOM 1274 O O . GLU A 1 159 ? 28.165 -0.672 -32.966 1.00 95.19 159 GLU A O 1
ATOM 1279 N N . SER A 1 160 ? 26.999 -2.541 -32.491 1.00 94.62 160 SER A N 1
ATOM 1280 C CA . SER A 1 160 ? 28.043 -3.484 -32.910 1.00 94.62 160 SER A CA 1
ATOM 1281 C C . SER A 1 160 ? 28.267 -3.434 -34.421 1.00 94.62 160 SER A C 1
ATOM 1283 O O . SER A 1 160 ? 29.391 -3.217 -34.862 1.00 94.62 160 SER A O 1
ATOM 1285 N N . GLU A 1 161 ? 27.198 -3.529 -35.214 1.00 95.19 161 GLU A N 1
ATOM 1286 C CA . GLU A 1 161 ? 27.265 -3.464 -36.682 1.00 95.19 161 GLU A CA 1
ATOM 1287 C C . GLU A 1 161 ? 27.874 -2.135 -37.163 1.00 95.19 161 GLU A C 1
ATOM 1289 O O . GLU A 1 161 ? 28.717 -2.106 -38.061 1.00 95.19 161 GLU A O 1
ATOM 1294 N N . ALA A 1 162 ? 27.517 -1.018 -36.519 1.00 93.81 162 ALA A N 1
ATOM 1295 C CA . ALA A 1 162 ? 28.097 0.288 -36.817 1.00 93.81 162 ALA A CA 1
ATOM 1296 C C . ALA A 1 162 ? 29.598 0.365 -36.485 1.00 93.81 162 ALA A C 1
ATOM 1298 O O . ALA A 1 162 ? 30.352 1.025 -37.207 1.00 93.81 162 ALA A O 1
ATOM 1299 N N . LYS A 1 163 ? 30.050 -0.290 -35.406 1.00 93.81 163 LYS A N 1
ATOM 1300 C CA . LYS A 1 163 ? 31.479 -0.380 -35.058 1.00 93.81 163 LYS A CA 1
ATOM 1301 C C . LYS A 1 163 ? 32.248 -1.221 -36.073 1.00 93.81 163 LYS A C 1
ATOM 1303 O O . LYS A 1 163 ? 33.305 -0.779 -36.522 1.00 93.81 163 LYS A O 1
ATOM 1308 N N . ASP A 1 164 ? 31.698 -2.359 -36.485 1.00 93.69 164 ASP A N 1
ATOM 1309 C CA . ASP A 1 164 ? 32.320 -3.246 -37.475 1.00 93.69 164 ASP A CA 1
ATOM 1310 C C . ASP A 1 164 ? 32.450 -2.564 -38.847 1.00 93.69 164 ASP A C 1
ATOM 1312 O O . ASP A 1 164 ? 33.495 -2.649 -39.504 1.00 93.69 164 ASP A O 1
ATOM 1316 N N . LEU A 1 165 ? 31.426 -1.802 -39.253 1.00 92.06 165 LEU A N 1
ATOM 1317 C CA . LEU A 1 165 ? 31.466 -0.965 -40.455 1.00 92.06 165 LEU A CA 1
ATOM 1318 C C . LEU A 1 165 ? 32.547 0.119 -40.365 1.00 92.06 165 LEU A C 1
ATOM 1320 O O . LEU A 1 165 ? 33.337 0.270 -41.297 1.00 92.06 165 LEU A O 1
ATOM 1324 N N . ARG A 1 166 ? 32.625 0.852 -39.244 1.00 91.06 166 ARG A N 1
ATOM 1325 C CA . ARG A 1 166 ? 33.668 1.876 -39.032 1.00 91.06 166 ARG A CA 1
ATOM 1326 C C . ARG A 1 166 ? 35.067 1.277 -39.118 1.00 91.06 166 ARG A C 1
ATOM 1328 O O . ARG A 1 166 ? 35.904 1.809 -39.842 1.00 91.06 166 ARG A O 1
ATOM 1335 N N . TRP A 1 167 ? 35.292 0.148 -38.448 1.00 89.69 167 TRP A N 1
ATOM 1336 C CA . TRP A 1 167 ? 36.571 -0.560 -38.486 1.00 89.69 167 TRP A CA 1
ATOM 1337 C C . TRP A 1 167 ? 36.942 -1.016 -39.902 1.00 89.69 167 TRP A C 1
ATOM 1339 O O . TRP A 1 167 ? 38.087 -0.870 -40.330 1.00 89.69 167 TRP A O 1
ATOM 1349 N N . SER A 1 168 ? 35.966 -1.514 -40.664 1.00 87.75 168 SER A N 1
ATOM 1350 C CA . SER A 1 168 ? 36.176 -1.933 -42.054 1.00 87.75 168 SER A CA 1
ATOM 1351 C C . SER A 1 168 ? 36.562 -0.759 -42.962 1.00 87.75 168 SER A C 1
ATOM 1353 O O . SER A 1 168 ? 37.479 -0.887 -43.776 1.00 87.75 168 SER A O 1
ATOM 1355 N N . VAL A 1 169 ? 35.920 0.405 -42.799 1.00 87.62 169 VAL A N 1
ATOM 1356 C CA . VAL A 1 169 ? 36.277 1.632 -43.535 1.00 87.62 169 VAL A CA 1
ATOM 1357 C C . VAL A 1 169 ? 37.687 2.107 -43.171 1.00 87.62 169 VAL A C 1
ATOM 1359 O O . VAL A 1 169 ? 38.466 2.439 -44.064 1.00 87.62 169 VAL A O 1
ATOM 1362 N N . GLU A 1 170 ? 38.037 2.113 -41.884 1.00 86.88 170 GLU A N 1
ATOM 1363 C CA . GLU A 1 170 ? 39.363 2.515 -41.392 1.00 86.88 170 GLU A CA 1
ATOM 1364 C C . GLU A 1 170 ? 40.472 1.610 -41.949 1.00 86.88 170 GLU A C 1
ATOM 1366 O O . GLU A 1 170 ? 41.476 2.086 -42.483 1.00 86.88 170 GLU A O 1
ATOM 1371 N N . LYS A 1 171 ? 40.252 0.291 -41.920 1.00 86.31 171 LYS A N 1
ATOM 1372 C CA . LYS A 1 171 ? 41.181 -0.696 -42.481 1.00 86.31 171 LYS A CA 1
ATOM 1373 C C . LYS A 1 171 ? 41.393 -0.488 -43.982 1.00 86.31 171 LYS A C 1
ATOM 1375 O O . LYS A 1 171 ? 42.529 -0.552 -44.446 1.00 86.31 171 LYS A O 1
ATOM 1380 N N . ASN A 1 172 ? 40.326 -0.217 -44.736 1.00 83.06 172 ASN A N 1
ATOM 1381 C CA . ASN A 1 172 ? 40.424 0.028 -46.176 1.00 83.06 172 ASN A CA 1
ATOM 1382 C C . ASN A 1 172 ? 41.197 1.316 -46.500 1.00 83.06 172 ASN A C 1
ATOM 1384 O O . ASN A 1 172 ? 41.980 1.310 -47.449 1.00 83.06 172 ASN A O 1
ATOM 1388 N N . LYS A 1 173 ? 41.052 2.383 -45.699 1.00 81.00 173 LYS A N 1
ATOM 1389 C CA . LYS A 1 173 ? 41.881 3.596 -45.832 1.00 81.00 173 LYS A CA 1
ATOM 1390 C C . LYS A 1 173 ? 43.366 3.290 -45.631 1.00 81.00 173 LYS A C 1
ATOM 1392 O O . LYS A 1 173 ? 44.172 3.605 -46.497 1.00 81.00 173 LYS A O 1
ATOM 1397 N N . LEU A 1 174 ? 43.709 2.570 -44.561 1.00 74.81 174 LEU A N 1
ATOM 1398 C CA . LEU A 1 174 ? 45.098 2.198 -44.257 1.00 74.81 174 LEU A CA 1
ATOM 1399 C C . LEU A 1 174 ? 45.753 1.335 -45.351 1.00 74.81 174 LEU A C 1
ATOM 1401 O O . LEU A 1 174 ? 46.959 1.430 -45.578 1.00 74.81 174 LEU A O 1
ATOM 1405 N N . VAL A 1 175 ? 44.983 0.469 -46.016 1.00 74.12 175 VAL A N 1
ATOM 1406 C CA . VAL A 1 175 ? 45.477 -0.341 -47.144 1.00 74.12 175 VAL A CA 1
ATOM 1407 C C . VAL A 1 175 ? 45.634 0.506 -48.411 1.00 74.12 175 VAL A C 1
ATOM 1409 O O . VAL A 1 175 ? 46.619 0.334 -49.127 1.00 74.12 175 VAL A O 1
ATOM 1412 N N . GLY A 1 176 ? 44.704 1.430 -48.673 1.00 68.75 176 GLY A N 1
ATOM 1413 C CA . GLY A 1 176 ? 44.799 2.381 -49.783 1.00 68.75 176 GLY A CA 1
ATOM 1414 C C . GLY A 1 176 ? 46.033 3.279 -49.678 1.00 68.75 176 GLY A C 1
ATOM 1415 O O . GLY A 1 176 ? 46.803 3.368 -50.631 1.00 68.75 176 GLY A O 1
ATOM 1416 N N . ASP A 1 177 ? 46.281 3.846 -48.497 1.00 65.31 177 ASP A N 1
ATOM 1417 C CA . ASP A 1 177 ? 47.429 4.729 -48.248 1.00 65.31 177 ASP A CA 1
ATOM 1418 C C . ASP A 1 177 ? 48.773 3.994 -48.405 1.00 65.31 177 ASP A C 1
ATOM 1420 O O . ASP A 1 177 ? 49.734 4.545 -48.941 1.00 65.31 177 ASP A O 1
ATOM 1424 N N . LYS A 1 178 ? 48.843 2.710 -48.020 1.00 62.47 178 LYS A N 1
ATOM 1425 C CA . LYS A 1 178 ? 50.039 1.874 -48.233 1.00 62.47 178 LYS A CA 1
ATOM 1426 C C . LYS A 1 178 ? 50.334 1.594 -49.706 1.00 62.47 178 LYS A C 1
ATOM 1428 O O . LYS A 1 178 ? 51.502 1.482 -50.061 1.00 62.47 178 LYS A O 1
ATOM 1433 N N . LYS A 1 179 ? 49.302 1.469 -50.545 1.00 60.94 179 LYS A N 1
ATOM 1434 C CA . LYS A 1 179 ? 49.461 1.210 -51.983 1.00 60.94 179 LYS A CA 1
ATOM 1435 C C . LYS A 1 179 ? 49.938 2.458 -52.737 1.00 60.94 179 LYS A C 1
ATOM 1437 O O . LYS A 1 179 ? 50.757 2.359 -53.635 1.00 60.94 179 LYS A O 1
ATOM 1442 N N . ILE A 1 180 ? 49.498 3.642 -52.308 1.00 59.47 180 ILE A N 1
ATOM 1443 C CA . ILE A 1 180 ? 49.971 4.921 -52.863 1.00 59.47 180 ILE A CA 1
ATOM 1444 C C . ILE A 1 180 ? 51.454 5.157 -52.524 1.00 59.47 180 ILE A C 1
ATOM 1446 O O . ILE A 1 180 ? 52.194 5.689 -53.344 1.00 59.47 180 ILE A O 1
ATOM 1450 N N . LEU A 1 181 ? 51.903 4.734 -51.337 1.00 55.72 181 LEU A N 1
ATOM 1451 C CA . LEU A 1 181 ? 53.309 4.831 -50.929 1.00 55.72 181 LEU A CA 1
ATOM 1452 C C . LEU A 1 181 ? 54.231 3.831 -51.646 1.00 55.72 181 LEU A C 1
ATOM 1454 O O . LEU A 1 181 ? 55.403 4.146 -51.820 1.00 55.72 181 LEU A O 1
ATOM 1458 N N . SER A 1 182 ? 53.745 2.653 -52.063 1.00 57.09 182 SER A N 1
ATOM 1459 C CA . SER A 1 182 ? 54.564 1.712 -52.848 1.00 57.09 182 SER A CA 1
ATOM 1460 C C . SER A 1 182 ? 54.785 2.189 -54.281 1.00 57.09 182 SER A C 1
ATOM 1462 O O . SER A 1 182 ? 55.878 2.027 -54.803 1.00 57.09 182 SER A O 1
ATOM 1464 N N . ASP A 1 183 ? 53.790 2.847 -54.877 1.00 56.94 183 ASP A N 1
ATOM 1465 C CA . ASP A 1 183 ? 53.852 3.315 -56.268 1.00 56.94 183 ASP A CA 1
ATOM 1466 C C . ASP A 1 183 ? 54.679 4.616 -56.432 1.00 56.94 183 ASP A C 1
ATOM 1468 O O . ASP A 1 183 ? 54.869 5.092 -57.546 1.00 56.94 183 ASP A O 1
ATOM 1472 N N . GLN A 1 184 ? 55.169 5.215 -55.335 1.00 52.66 184 GLN A N 1
ATOM 1473 C CA . GLN A 1 184 ? 56.058 6.391 -55.345 1.00 52.66 184 GLN A CA 1
ATOM 1474 C C . GLN A 1 184 ? 57.557 6.048 -55.244 1.00 52.66 184 GLN A C 1
ATOM 1476 O O . GLN A 1 184 ? 58.382 6.963 -55.286 1.00 52.66 184 GLN A O 1
ATOM 1481 N N . TYR A 1 185 ? 57.914 4.769 -55.089 1.00 53.25 185 TYR A N 1
ATOM 1482 C CA . TYR A 1 185 ? 59.302 4.312 -54.911 1.00 53.25 185 TYR A CA 1
ATOM 1483 C C . TYR A 1 185 ? 59.799 3.333 -55.996 1.00 53.25 185 TYR A C 1
ATOM 1485 O O . TYR A 1 185 ? 60.903 2.809 -55.849 1.00 53.25 185 TYR A O 1
ATOM 1493 N N . ASP A 1 186 ? 59.036 3.158 -57.079 1.00 45.41 186 ASP A N 1
ATOM 1494 C CA . ASP A 1 186 ? 59.459 2.524 -58.342 1.00 45.41 186 ASP A CA 1
ATOM 1495 C C . ASP A 1 186 ? 59.601 3.585 -59.451 1.00 45.41 186 ASP A C 1
ATOM 1497 O O . ASP A 1 186 ? 60.524 3.452 -60.291 1.00 45.41 186 ASP A O 1
#

InterPro domains:
  IPR011333 SKP1/BTB/POZ domain superfamily [G3DSA:3.30.710.10] (1-106)

pLDDT: mean 88.09, std 9.53, range [45.41, 96.75]

Radius of gyration: 30.06 Å; chains: 1; bounding box: 82×34×93 Å

Secondary structure (DSSP, 8-state):
--HHHHHHHHS--GGGGTT-----SS-HHHHHHHHHHHHHT------HHHHHHHHHHHHHTT-HHHHHHHHHHHHHTT----HHHHHHHHHHHTTSSS-HHHHHHHHHH---HHHHHHHHHHHGGGGGGGHHHHHHHHHHHHHHHHHHHHHHHHHHHHHHHHHHHHHHHHHHHHHHHHHHHHTT--

Foldseek 3Di:
DFPQVVCVQVPDDPVVVVVDDDDPDADPVLVVVLVVCVVVVPLDDPDLVSLLSNLVVCLVRVVLVSVVSSQVVVVVVLDPDDLVSLLSQLLSLLRHPPRPSSVLVSLVSQQALVSLVVSCVSNPPSCVVCVVVSVVSSVVRVVVVVVVVVVVVVVVVVVVVVVVVVVVVVVVVVVVVVVVVVVVPD